Protein AF-A0A9P6SR86-F1 (afdb_monomer)

Structure (mmCIF, N/CA/C/O backbone):
data_AF-A0A9P6SR86-F1
#
_entry.id   AF-A0A9P6SR86-F1
#
loop_
_atom_site.group_PDB
_atom_site.id
_atom_site.type_symbol
_atom_site.label_atom_id
_atom_site.label_alt_id
_atom_site.label_comp_id
_atom_site.label_asym_id
_atom_site.label_entity_id
_atom_site.label_seq_id
_atom_site.pdbx_PDB_ins_code
_atom_site.Cartn_x
_atom_site.Cartn_y
_atom_site.Cartn_z
_atom_site.occupancy
_atom_site.B_iso_or_equiv
_atom_site.auth_seq_id
_atom_site.auth_comp_id
_atom_site.auth_asym_id
_atom_site.auth_atom_id
_atom_site.pdbx_PDB_model_num
ATOM 1 N N . ASP A 1 1 ? 29.739 -8.422 -93.094 1.00 52.34 1 ASP A N 1
ATOM 2 C CA . ASP A 1 1 ? 28.386 -8.286 -92.509 1.00 52.34 1 ASP A CA 1
ATOM 3 C C . ASP A 1 1 ? 28.008 -9.268 -91.397 1.00 52.34 1 ASP A C 1
ATOM 5 O O . ASP A 1 1 ? 27.085 -8.950 -90.659 1.00 52.34 1 ASP A O 1
ATOM 9 N N . GLY A 1 2 ? 28.717 -10.389 -91.185 1.00 51.28 2 GLY A N 1
ATOM 10 C CA . GLY A 1 2 ? 28.440 -11.305 -90.057 1.00 51.28 2 GLY A CA 1
ATOM 11 C C . GLY A 1 2 ? 28.782 -10.737 -88.669 1.00 51.28 2 GLY A C 1
ATOM 12 O O . GLY A 1 2 ? 27.941 -10.747 -87.778 1.00 51.28 2 GLY A O 1
ATOM 13 N N . HIS A 1 3 ? 29.961 -10.124 -88.509 1.00 51.81 3 HIS A N 1
ATOM 14 C CA . HIS A 1 3 ? 30.420 -9.634 -87.199 1.00 51.81 3 HIS A CA 1
ATOM 15 C C . HIS A 1 3 ? 29.601 -8.473 -86.609 1.00 51.81 3 HIS A C 1
ATOM 17 O O . HIS A 1 3 ? 29.497 -8.367 -85.393 1.00 51.81 3 HIS A O 1
ATOM 23 N N . LYS A 1 4 ? 28.975 -7.619 -87.432 1.00 53.00 4 LYS A N 1
ATOM 24 C CA . LYS A 1 4 ? 28.118 -6.527 -86.924 1.00 53.00 4 LYS A CA 1
ATOM 25 C C . LYS A 1 4 ? 26.790 -7.034 -86.347 1.00 53.00 4 LYS A C 1
ATOM 27 O O . LYS A 1 4 ? 26.317 -6.466 -85.374 1.00 53.00 4 LYS A O 1
ATOM 32 N N . LYS A 1 5 ? 26.220 -8.117 -86.893 1.00 54.69 5 LYS A N 1
ATOM 33 C CA . LYS A 1 5 ? 24.976 -8.720 -86.377 1.00 54.69 5 LYS A CA 1
ATOM 34 C C . LYS A 1 5 ? 25.183 -9.509 -85.079 1.00 54.69 5 LYS A C 1
ATOM 36 O O . LYS A 1 5 ? 24.283 -9.528 -84.248 1.00 54.69 5 LYS A O 1
ATOM 41 N N . GLU A 1 6 ? 26.352 -10.119 -84.884 1.00 55.00 6 GLU A N 1
ATOM 42 C CA . GLU A 1 6 ? 26.703 -10.795 -83.622 1.00 55.00 6 GLU A CA 1
ATOM 43 C C . GLU A 1 6 ? 26.967 -9.797 -82.483 1.00 55.00 6 GLU A C 1
ATOM 45 O O . GLU A 1 6 ? 26.519 -10.014 -81.360 1.00 55.00 6 GLU A O 1
ATOM 50 N N . LEU A 1 7 ? 27.622 -8.668 -82.780 1.00 57.44 7 LEU A N 1
ATOM 51 C CA . LEU A 1 7 ? 27.855 -7.584 -81.817 1.00 57.44 7 LEU A CA 1
ATOM 52 C C . LEU A 1 7 ? 26.559 -6.867 -81.404 1.00 57.44 7 LEU A C 1
ATOM 54 O O . LEU A 1 7 ? 26.381 -6.589 -80.220 1.00 57.44 7 LEU A O 1
ATOM 58 N N . ASP A 1 8 ? 25.632 -6.620 -82.337 1.00 58.06 8 ASP A N 1
ATOM 59 C CA . ASP A 1 8 ? 24.317 -6.047 -82.004 1.00 58.06 8 ASP A CA 1
ATOM 60 C C . ASP A 1 8 ? 23.451 -7.019 -81.189 1.00 58.06 8 ASP A C 1
ATOM 62 O O . ASP A 1 8 ? 22.835 -6.607 -80.209 1.00 58.06 8 ASP A O 1
ATOM 66 N N . GLY A 1 9 ? 23.455 -8.318 -81.514 1.00 60.91 9 GLY A N 1
ATOM 67 C CA . GLY A 1 9 ? 22.757 -9.337 -80.720 1.00 60.91 9 GLY A CA 1
ATOM 68 C C . GLY A 1 9 ? 23.314 -9.473 -79.298 1.00 60.91 9 GLY A C 1
ATOM 69 O O . GLY A 1 9 ? 22.541 -9.565 -78.344 1.00 60.91 9 GLY A O 1
ATOM 70 N N . SER A 1 10 ? 24.641 -9.409 -79.144 1.00 60.47 10 SER A N 1
ATOM 71 C CA . SER A 1 10 ? 25.308 -9.419 -77.837 1.00 60.47 10 SER A CA 1
ATOM 72 C C . SER A 1 10 ? 24.986 -8.163 -77.024 1.00 60.47 10 SER A C 1
ATOM 74 O O . SER A 1 10 ? 24.692 -8.271 -75.839 1.00 60.47 10 SER A O 1
ATOM 76 N N . ASN A 1 11 ? 24.973 -6.979 -77.646 1.00 65.12 11 ASN A N 1
ATOM 77 C CA . ASN A 1 11 ? 24.616 -5.726 -76.972 1.00 65.12 11 ASN A CA 1
ATOM 78 C C . ASN A 1 11 ? 23.137 -5.678 -76.558 1.00 65.12 11 ASN A C 1
ATOM 80 O O . ASN A 1 11 ? 22.819 -5.161 -75.487 1.00 65.12 11 ASN A O 1
ATOM 84 N N . GLN A 1 12 ? 22.228 -6.226 -77.372 1.00 70.06 12 GLN A N 1
ATOM 85 C CA . GLN A 1 12 ? 20.806 -6.326 -77.031 1.00 70.06 12 GLN A CA 1
ATOM 86 C C . GLN A 1 12 ? 20.591 -7.268 -75.835 1.00 70.06 12 GLN A C 1
ATOM 88 O O . GLN A 1 12 ? 19.901 -6.913 -74.885 1.00 70.06 12 GLN A O 1
ATOM 93 N N . GLN A 1 13 ? 21.253 -8.431 -75.836 1.00 69.75 13 GLN A N 1
ATOM 94 C CA . GLN A 1 13 ? 21.208 -9.381 -74.720 1.00 69.75 13 GLN A CA 1
ATOM 95 C C . GLN A 1 13 ? 21.820 -8.809 -73.438 1.00 69.75 13 GLN A C 1
ATOM 97 O O . GLN A 1 13 ? 21.334 -9.097 -72.348 1.00 69.75 13 GLN A O 1
ATOM 102 N N . GLN A 1 14 ? 22.856 -7.978 -73.555 1.00 70.06 14 GLN A N 1
ATOM 103 C CA . GLN A 1 14 ? 23.501 -7.334 -72.414 1.00 70.06 14 GLN A CA 1
ATOM 104 C C . GLN A 1 14 ? 22.622 -6.233 -71.802 1.00 70.06 14 GLN A C 1
ATOM 106 O O . GLN A 1 14 ? 22.575 -6.110 -70.580 1.00 70.06 14 GLN A O 1
ATOM 111 N N . LYS A 1 15 ? 21.864 -5.490 -72.623 1.00 74.69 15 LYS A N 1
ATOM 112 C CA . LYS A 1 15 ? 20.842 -4.543 -72.144 1.00 74.69 15 LYS A CA 1
ATOM 113 C C . LYS A 1 15 ? 19.668 -5.250 -71.468 1.00 74.69 15 LYS A C 1
ATOM 115 O O . LYS A 1 15 ? 19.304 -4.869 -70.361 1.00 74.69 15 LYS A O 1
ATOM 120 N N . ASP A 1 16 ? 19.142 -6.314 -72.073 1.00 76.69 16 ASP A N 1
ATOM 121 C CA . ASP A 1 16 ? 18.077 -7.130 -71.472 1.00 76.69 16 ASP A CA 1
ATOM 122 C C . ASP A 1 16 ? 18.533 -7.784 -70.157 1.00 76.69 16 ASP A C 1
ATOM 124 O O . ASP A 1 16 ? 17.740 -7.954 -69.230 1.00 76.69 16 ASP A O 1
ATOM 128 N N . PHE A 1 17 ? 19.809 -8.171 -70.064 1.00 76.38 17 PHE A N 1
ATOM 129 C CA . PHE A 1 17 ? 20.402 -8.703 -68.840 1.00 76.38 17 PHE A CA 1
ATOM 130 C C . PHE A 1 17 ? 20.487 -7.629 -67.751 1.00 76.38 17 PHE A C 1
ATOM 132 O O . PHE A 1 17 ? 20.040 -7.884 -66.639 1.00 76.38 17 PHE A O 1
ATOM 139 N N . GLN A 1 18 ? 20.964 -6.423 -68.074 1.00 77.12 18 GLN A N 1
ATOM 140 C CA . GLN A 1 18 ? 21.028 -5.301 -67.129 1.00 77.12 18 GLN A CA 1
ATOM 141 C C . GLN A 1 18 ? 19.642 -4.837 -66.659 1.00 77.12 18 GLN A C 1
ATOM 143 O O . GLN A 1 18 ? 19.465 -4.562 -65.475 1.00 77.12 18 GLN A O 1
ATOM 148 N N . GLU A 1 19 ? 18.636 -4.792 -67.540 1.00 80.31 19 GLU A N 1
ATOM 149 C CA . GLU A 1 19 ? 17.252 -4.497 -67.141 1.00 80.31 19 GLU A CA 1
ATOM 150 C C . GLU A 1 19 ? 16.682 -5.577 -66.217 1.00 80.31 19 GLU A C 1
ATOM 152 O O . GLU A 1 19 ? 16.032 -5.263 -65.219 1.00 80.31 19 GLU A O 1
ATOM 157 N N . LYS A 1 20 ? 16.931 -6.857 -66.519 1.00 79.88 20 LYS A N 1
ATOM 158 C CA . LYS A 1 20 ? 16.500 -7.962 -65.655 1.00 79.88 20 LYS A CA 1
ATOM 159 C C . LYS A 1 20 ? 17.225 -7.949 -64.318 1.00 79.88 20 LYS A C 1
ATOM 161 O O . LYS A 1 20 ? 16.569 -8.183 -63.314 1.00 79.88 20 LYS A O 1
ATOM 166 N N . GLU A 1 21 ? 18.519 -7.648 -64.293 1.00 79.81 21 GLU A N 1
ATOM 167 C CA . GLU A 1 21 ? 19.327 -7.546 -63.076 1.00 79.81 21 GLU A CA 1
ATOM 168 C C . GLU A 1 21 ? 18.872 -6.362 -62.209 1.00 79.81 21 GLU A C 1
ATOM 170 O O . GLU A 1 21 ? 18.647 -6.539 -61.016 1.00 79.81 21 GLU A O 1
ATOM 175 N N . GLY A 1 22 ? 18.597 -5.197 -62.808 1.00 81.94 22 GLY A N 1
ATOM 176 C CA . GLY A 1 22 ? 18.008 -4.046 -62.112 1.00 81.94 22 GLY A CA 1
ATOM 177 C C . GLY A 1 22 ? 16.597 -4.313 -61.574 1.00 81.94 22 GLY A C 1
ATOM 178 O O . GLY A 1 22 ? 16.228 -3.852 -60.497 1.00 81.94 22 GLY A O 1
ATOM 179 N N . ARG A 1 23 ? 15.799 -5.113 -62.288 1.00 83.38 23 ARG A N 1
ATOM 180 C CA . ARG A 1 23 ? 14.484 -5.557 -61.806 1.00 83.38 23 ARG A CA 1
ATOM 181 C C . ARG A 1 23 ? 14.601 -6.596 -60.687 1.00 83.38 23 ARG A C 1
ATOM 183 O O . ARG A 1 23 ? 13.744 -6.639 -59.811 1.00 83.38 23 ARG A O 1
ATOM 190 N N . LEU A 1 24 ? 15.654 -7.413 -60.707 1.00 81.88 24 LEU A N 1
ATOM 191 C CA . LEU A 1 24 ? 15.958 -8.406 -59.677 1.00 81.88 24 LEU A CA 1
ATOM 192 C C . LEU A 1 24 ? 16.406 -7.720 -58.383 1.00 81.88 24 LEU A C 1
ATOM 194 O O . LEU A 1 24 ? 15.888 -8.055 -57.325 1.00 81.88 24 LEU A O 1
ATOM 198 N N . THR A 1 25 ? 17.265 -6.700 -58.464 1.00 81.62 25 THR A N 1
ATOM 199 C CA . THR A 1 25 ? 17.683 -5.912 -57.293 1.00 81.62 25 THR A CA 1
ATOM 200 C C . THR A 1 25 ? 16.537 -5.093 -56.697 1.00 81.62 25 THR A C 1
ATOM 202 O O . THR A 1 25 ? 16.417 -5.028 -55.474 1.00 81.62 25 THR A O 1
ATOM 205 N N . ALA A 1 26 ? 15.650 -4.533 -57.528 1.00 82.56 26 ALA A N 1
ATOM 206 C CA . ALA A 1 26 ? 14.430 -3.871 -57.059 1.00 82.56 26 ALA A CA 1
ATOM 207 C C . ALA A 1 26 ? 13.495 -4.849 -56.322 1.00 82.56 26 ALA A C 1
ATOM 209 O O . ALA A 1 26 ? 13.061 -4.564 -55.208 1.00 82.56 26 ALA A O 1
ATOM 210 N N . LEU A 1 27 ? 13.260 -6.041 -56.888 1.00 82.12 27 LEU A N 1
ATOM 211 C CA . LEU A 1 27 ? 12.485 -7.101 -56.231 1.00 82.12 27 LEU A CA 1
ATOM 212 C C . LEU A 1 27 ? 13.154 -7.597 -54.938 1.00 82.12 27 LEU A C 1
ATOM 214 O O . LEU A 1 27 ? 12.464 -7.900 -53.970 1.00 82.12 27 LEU A O 1
ATOM 218 N N . GLU A 1 28 ? 14.484 -7.678 -54.882 1.00 81.50 28 GLU A N 1
ATOM 219 C CA . GLU A 1 28 ? 15.215 -8.034 -53.659 1.00 81.50 28 GLU A CA 1
ATOM 220 C C . GLU A 1 28 ? 15.076 -6.970 -52.561 1.00 81.50 28 GLU A C 1
ATOM 222 O O . GLU A 1 28 ? 14.971 -7.324 -51.382 1.00 81.50 28 GLU A O 1
ATOM 227 N N . GLN A 1 29 ? 15.045 -5.684 -52.928 1.00 83.81 29 GLN A N 1
ATOM 228 C CA . GLN A 1 29 ? 14.740 -4.588 -52.005 1.00 83.81 29 GLN A CA 1
ATOM 229 C C . GLN A 1 29 ? 13.299 -4.666 -51.495 1.00 83.81 29 GLN A C 1
ATOM 231 O O . GLN A 1 29 ? 13.109 -4.672 -50.280 1.00 83.81 29 GLN A O 1
ATOM 236 N N . GLU A 1 30 ? 12.314 -4.836 -52.379 1.00 86.50 30 GLU A N 1
ATOM 237 C CA . GLU A 1 30 ? 10.903 -4.993 -51.994 1.00 86.50 30 GLU A CA 1
ATOM 238 C C . GLU A 1 30 ? 10.695 -6.212 -51.079 1.00 86.50 30 GLU A C 1
ATOM 240 O O . GLU A 1 30 ? 10.056 -6.113 -50.035 1.00 86.50 30 GLU A O 1
ATOM 245 N N . ILE A 1 31 ? 11.314 -7.360 -51.390 1.00 83.94 31 ILE A N 1
ATOM 246 C CA . ILE A 1 31 ? 11.267 -8.561 -50.535 1.00 83.94 31 ILE A CA 1
ATOM 247 C C . ILE A 1 31 ? 11.869 -8.283 -49.153 1.00 83.94 31 ILE A C 1
ATOM 249 O O . ILE A 1 31 ? 11.435 -8.860 -48.153 1.00 83.94 31 ILE A O 1
ATOM 253 N N . LYS A 1 32 ? 12.905 -7.447 -49.075 1.00 83.88 32 LYS A N 1
ATOM 254 C CA . LYS A 1 32 ? 13.551 -7.099 -47.810 1.00 83.88 32 LYS A CA 1
ATOM 255 C C . LYS A 1 32 ? 12.686 -6.156 -46.976 1.00 83.88 32 LYS A C 1
ATOM 257 O O . LYS A 1 32 ? 12.592 -6.369 -45.770 1.00 83.88 32 LYS A O 1
ATOM 262 N N . GLU A 1 33 ? 12.056 -5.171 -47.604 1.00 83.19 33 GLU A N 1
ATOM 263 C CA . GLU A 1 33 ? 11.107 -4.258 -46.959 1.00 83.19 33 GLU A CA 1
ATOM 264 C C . GLU A 1 33 ? 9.880 -5.018 -46.443 1.00 83.19 33 GLU A C 1
ATOM 266 O O . GLU A 1 33 ? 9.540 -4.903 -45.266 1.00 83.19 33 GLU A O 1
ATOM 271 N N . GLU A 1 34 ? 9.301 -5.906 -47.255 1.00 81.69 34 GLU A N 1
ATOM 272 C CA . GLU A 1 34 ? 8.181 -6.760 -46.843 1.00 81.69 34 GLU A CA 1
ATOM 273 C C . GLU A 1 34 ? 8.555 -7.707 -45.696 1.00 81.69 34 GLU A C 1
ATOM 275 O O . GLU A 1 34 ? 7.787 -7.892 -44.754 1.00 81.69 34 GLU A O 1
ATOM 280 N N . LYS A 1 35 ? 9.771 -8.271 -45.692 1.00 82.56 35 LYS A N 1
ATOM 281 C CA . LYS A 1 35 ? 10.250 -9.083 -44.557 1.00 82.56 35 LYS A CA 1
ATOM 282 C C . LYS A 1 35 ? 10.353 -8.277 -43.264 1.00 82.56 35 LYS A C 1
ATOM 284 O O . LYS A 1 35 ? 9.971 -8.786 -42.213 1.00 82.56 35 LYS A O 1
ATOM 289 N N . GLN A 1 36 ? 10.840 -7.039 -43.331 1.00 81.56 36 GLN A N 1
ATOM 290 C CA . GLN A 1 36 ? 10.886 -6.149 -42.167 1.00 81.56 36 GLN A CA 1
ATOM 291 C C . GLN A 1 36 ? 9.479 -5.782 -41.688 1.00 81.56 36 GLN A C 1
ATOM 293 O O . GLN A 1 36 ? 9.225 -5.748 -40.484 1.00 81.56 36 GLN A O 1
ATOM 298 N N . HIS A 1 37 ? 8.546 -5.571 -42.617 1.00 83.00 37 HIS A N 1
ATOM 299 C CA . HIS A 1 37 ? 7.154 -5.288 -42.291 1.00 83.00 37 HIS A CA 1
ATOM 300 C C . HIS A 1 37 ? 6.463 -6.490 -41.626 1.00 83.00 37 HIS A C 1
ATOM 302 O O . HIS A 1 37 ? 5.772 -6.334 -40.621 1.00 83.00 37 HIS A O 1
ATOM 308 N N . ILE A 1 38 ? 6.732 -7.708 -42.105 1.00 83.00 38 ILE A N 1
ATOM 309 C CA . ILE A 1 38 ? 6.265 -8.955 -41.484 1.00 83.00 38 ILE A CA 1
ATOM 310 C C . ILE A 1 38 ? 6.834 -9.125 -40.067 1.00 83.00 38 ILE A C 1
ATOM 312 O O . ILE A 1 38 ? 6.103 -9.542 -39.169 1.00 83.00 38 ILE A O 1
ATOM 316 N N . GLU A 1 39 ? 8.111 -8.807 -39.836 1.00 82.19 39 GLU A N 1
ATOM 317 C CA . GLU A 1 39 ? 8.711 -8.871 -38.495 1.00 82.19 39 GLU A CA 1
ATOM 318 C C . GLU A 1 39 ? 8.071 -7.870 -37.522 1.00 82.19 39 GLU A C 1
ATOM 320 O O . GLU A 1 39 ? 7.770 -8.240 -36.384 1.00 82.19 39 GLU A O 1
ATOM 325 N N . LEU A 1 40 ? 7.794 -6.645 -37.979 1.00 82.00 40 LEU A N 1
ATOM 326 C CA . LEU A 1 40 ? 7.059 -5.636 -37.210 1.00 82.00 40 LEU A CA 1
ATOM 327 C C . LEU A 1 40 ? 5.642 -6.109 -36.863 1.00 82.00 40 LEU A C 1
ATOM 329 O O . LEU A 1 40 ? 5.270 -6.113 -35.691 1.00 82.00 40 LEU A O 1
ATOM 333 N N . LEU A 1 41 ? 4.887 -6.601 -37.848 1.00 83.81 41 LEU A N 1
ATOM 334 C CA . LEU A 1 41 ? 3.529 -7.115 -37.638 1.00 83.81 41 LEU A CA 1
ATOM 335 C C . LEU A 1 41 ? 3.503 -8.343 -36.714 1.00 83.81 41 LEU A C 1
ATOM 337 O O . LEU A 1 41 ? 2.568 -8.519 -35.933 1.00 83.81 41 LEU A O 1
ATOM 341 N N . LEU A 1 42 ? 4.527 -9.200 -36.757 1.00 83.62 42 LEU A N 1
ATOM 342 C CA . LEU A 1 42 ? 4.668 -10.321 -35.822 1.00 83.62 42 LEU A CA 1
ATOM 343 C C . LEU A 1 42 ? 4.948 -9.849 -34.392 1.00 83.62 42 LEU A C 1
ATOM 345 O O . LEU A 1 42 ? 4.452 -10.467 -33.446 1.00 83.62 42 LEU A O 1
ATOM 349 N N . ALA A 1 43 ? 5.733 -8.785 -34.221 1.00 83.25 43 ALA A N 1
ATOM 350 C CA . ALA A 1 43 ? 5.980 -8.183 -32.916 1.00 83.25 43 ALA A CA 1
ATOM 351 C C . ALA A 1 43 ? 4.707 -7.530 -32.356 1.00 83.25 43 ALA A C 1
ATOM 353 O O . ALA A 1 43 ? 4.345 -7.811 -31.213 1.00 83.25 43 ALA A O 1
ATOM 354 N N . GLU A 1 44 ? 3.984 -6.760 -33.174 1.00 85.69 44 GLU A N 1
ATOM 355 C CA . GLU A 1 44 ? 2.692 -6.167 -32.806 1.00 85.69 44 GLU A CA 1
ATOM 356 C C . GLU A 1 44 ? 1.662 -7.240 -32.451 1.00 85.69 44 GLU A C 1
ATOM 358 O O . GLU A 1 44 ? 1.024 -7.164 -31.403 1.00 85.69 44 GLU A O 1
ATOM 363 N N . LYS A 1 45 ? 1.549 -8.304 -33.255 1.00 87.19 45 LYS A N 1
ATOM 364 C CA . LYS A 1 45 ? 0.655 -9.427 -32.951 1.00 87.19 45 LYS A CA 1
ATOM 365 C C . LYS A 1 45 ? 0.977 -10.054 -31.593 1.00 87.19 45 LYS A C 1
ATOM 367 O O . LYS A 1 45 ? 0.068 -10.307 -30.813 1.00 87.19 45 LYS A O 1
ATOM 372 N N . ARG A 1 46 ? 2.258 -10.292 -31.286 1.00 85.94 46 ARG A N 1
ATOM 373 C CA . ARG A 1 46 ? 2.670 -10.855 -29.987 1.00 85.94 46 ARG A CA 1
ATOM 374 C C . ARG A 1 46 ? 2.334 -9.929 -28.821 1.00 85.94 46 ARG A C 1
ATOM 376 O O . ARG A 1 46 ? 1.955 -10.420 -27.761 1.00 85.94 46 ARG A O 1
ATOM 383 N N . GLN A 1 47 ? 2.481 -8.617 -29.004 1.00 84.00 47 GLN A N 1
ATOM 384 C CA . GLN A 1 47 ? 2.085 -7.634 -27.995 1.00 84.00 47 GLN A CA 1
ATOM 385 C C . GLN A 1 47 ? 0.571 -7.658 -27.772 1.00 84.00 47 GLN A C 1
ATOM 387 O O . GLN A 1 47 ? 0.136 -7.781 -26.630 1.00 84.00 47 GLN A O 1
ATOM 392 N N . LEU A 1 48 ? -0.218 -7.652 -28.848 1.00 85.12 48 LEU A N 1
ATOM 393 C CA . LEU A 1 48 ? -1.678 -7.720 -28.778 1.00 85.12 48 LEU A CA 1
ATOM 394 C C . LEU A 1 48 ? -2.179 -9.033 -28.160 1.00 85.12 48 LEU A C 1
ATOM 396 O O . LEU A 1 48 ? -3.103 -9.004 -27.353 1.00 85.12 48 LEU A O 1
ATOM 400 N N . ASP A 1 49 ? -1.557 -10.173 -28.475 1.00 85.81 49 ASP A N 1
ATOM 401 C CA . ASP A 1 49 ? -1.890 -11.465 -27.860 1.00 85.81 49 ASP A CA 1
ATOM 4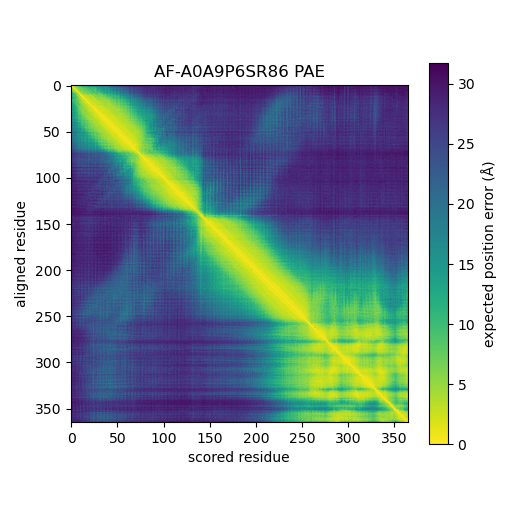02 C C . ASP A 1 49 ? -1.617 -11.436 -26.341 1.00 85.81 49 ASP A C 1
ATOM 404 O O . ASP A 1 49 ? -2.427 -11.914 -25.544 1.00 85.81 49 ASP A O 1
ATOM 408 N N . HIS A 1 50 ? -0.511 -10.815 -25.914 1.00 88.62 50 HIS A N 1
ATOM 409 C CA . HIS A 1 50 ? -0.190 -10.661 -24.494 1.00 88.62 50 HIS A CA 1
ATOM 410 C C . HIS A 1 50 ? -1.158 -9.714 -23.771 1.00 88.62 50 HIS A C 1
ATOM 412 O O . HIS A 1 50 ? -1.615 -10.007 -22.661 1.00 88.62 50 HIS A O 1
ATOM 418 N N . GLU A 1 51 ? -1.511 -8.595 -24.405 1.00 86.56 51 GLU A N 1
ATOM 419 C CA . GLU A 1 51 ? -2.527 -7.676 -23.897 1.00 86.56 51 GLU A CA 1
ATOM 420 C C . GLU A 1 51 ? -3.885 -8.371 -23.776 1.00 86.56 51 GLU A C 1
ATOM 422 O O . GLU A 1 51 ? -4.512 -8.289 -22.718 1.00 86.56 51 GLU A O 1
ATOM 427 N N . LEU A 1 52 ? -4.303 -9.134 -24.789 1.00 88.56 52 LEU A N 1
ATOM 428 C CA . LEU A 1 52 ? -5.539 -9.914 -24.768 1.00 88.56 52 LEU A CA 1
ATOM 429 C C . LEU A 1 52 ? -5.550 -10.911 -23.601 1.00 88.56 52 LEU A C 1
ATOM 431 O O . LEU A 1 52 ? -6.516 -10.949 -22.841 1.00 88.56 52 LEU A O 1
ATOM 435 N N . GLU A 1 53 ? -4.475 -11.679 -23.402 1.00 87.25 53 GLU A N 1
ATOM 436 C CA . GLU A 1 53 ? -4.369 -12.602 -22.265 1.00 87.25 53 GLU A CA 1
ATOM 437 C C . GLU A 1 53 ? -4.471 -11.877 -20.917 1.00 87.25 53 GLU A C 1
ATOM 439 O O . GLU A 1 53 ? -5.121 -12.371 -19.988 1.00 87.25 53 GLU A O 1
ATOM 444 N N . SER A 1 54 ? -3.843 -10.705 -20.795 1.00 88.69 54 SER A N 1
ATOM 445 C CA . SER A 1 54 ? -3.914 -9.895 -19.578 1.00 88.69 54 SER A CA 1
ATOM 446 C C . SER A 1 54 ? -5.341 -9.398 -19.308 1.00 88.69 54 SER A C 1
ATOM 448 O O . SER A 1 54 ? -5.824 -9.499 -18.178 1.00 88.69 54 SER A O 1
ATOM 450 N N . GLN A 1 55 ? -6.051 -8.959 -20.352 1.00 85.31 55 GLN A N 1
ATOM 451 C CA . GLN A 1 55 ? -7.429 -8.478 -20.271 1.00 85.31 55 GLN A CA 1
ATOM 452 C C . GLN A 1 55 ? -8.408 -9.614 -19.961 1.00 85.31 55 GLN A C 1
ATOM 454 O O . GLN A 1 55 ? -9.304 -9.445 -19.137 1.00 85.31 55 GLN A O 1
ATOM 459 N N . VAL A 1 56 ? -8.212 -10.804 -20.540 1.00 88.31 56 VAL A N 1
ATOM 460 C CA . VAL A 1 56 ? -9.017 -11.996 -20.227 1.00 88.31 56 VAL A CA 1
ATOM 461 C C . VAL A 1 56 ? -8.838 -12.406 -18.763 1.00 88.31 56 VAL A C 1
ATOM 463 O O . VAL A 1 56 ? -9.825 -12.686 -18.082 1.00 88.31 56 VAL A O 1
ATOM 466 N N . LYS A 1 57 ? -7.603 -12.384 -18.240 1.00 87.62 57 LYS A N 1
ATOM 467 C CA . LYS A 1 57 ? -7.339 -12.647 -16.814 1.00 87.62 57 LYS A CA 1
ATOM 468 C C . LYS A 1 57 ? -7.990 -11.598 -15.913 1.00 87.62 57 LYS A C 1
ATOM 470 O O . LYS A 1 57 ? -8.609 -11.967 -14.917 1.00 87.62 57 LYS A O 1
ATOM 475 N N . ALA A 1 58 ? -7.880 -10.317 -16.265 1.00 82.00 58 ALA A N 1
ATOM 476 C CA . ALA A 1 58 ? -8.504 -9.230 -15.516 1.00 82.00 58 ALA A CA 1
ATOM 477 C C . ALA A 1 58 ? -10.035 -9.371 -15.489 1.00 82.00 58 ALA A C 1
ATOM 479 O O . ALA A 1 58 ? -10.625 -9.296 -14.414 1.00 82.00 58 ALA A O 1
ATOM 480 N N . LYS A 1 59 ? -10.657 -9.671 -16.639 1.00 88.69 59 LYS A N 1
ATOM 481 C CA . LYS A 1 59 ? -12.098 -9.925 -16.759 1.00 88.69 59 LYS A CA 1
ATOM 482 C C . LYS A 1 59 ? -12.550 -11.113 -15.904 1.00 88.69 59 LYS A C 1
ATOM 484 O O . LYS A 1 59 ? -13.527 -11.000 -15.173 1.00 88.69 59 LYS A O 1
ATOM 489 N N . ALA A 1 60 ? -11.834 -12.236 -15.954 1.00 84.50 60 ALA A N 1
ATOM 490 C CA . ALA A 1 60 ? -12.176 -13.405 -15.146 1.00 84.50 60 ALA A CA 1
ATOM 491 C C . ALA A 1 60 ? -12.069 -13.110 -13.637 1.00 84.50 60 ALA A C 1
ATOM 493 O O . ALA A 1 60 ? -12.913 -13.539 -12.853 1.00 84.50 60 ALA A O 1
ATOM 494 N N . GLN A 1 61 ? -11.058 -12.339 -13.217 1.00 83.25 61 GLN A N 1
ATOM 495 C CA . GLN A 1 61 ? -10.915 -11.916 -11.821 1.00 83.25 61 GLN A CA 1
ATOM 496 C C . GLN A 1 61 ? -12.029 -10.966 -11.372 1.00 83.25 61 GLN A C 1
ATOM 498 O O . GLN A 1 61 ? -12.491 -11.072 -10.236 1.00 83.25 61 GLN A O 1
ATOM 503 N N . THR A 1 62 ? -12.460 -10.032 -12.223 1.00 81.06 62 THR A N 1
ATOM 504 C CA . THR A 1 62 ? -13.568 -9.128 -11.889 1.00 81.06 62 THR A CA 1
ATOM 505 C C . THR A 1 62 ? -14.906 -9.858 -11.859 1.00 81.06 62 THR A C 1
ATOM 507 O O . THR A 1 62 ? -15.678 -9.615 -10.940 1.00 81.06 62 THR A O 1
ATOM 510 N N . GLU A 1 63 ? -15.164 -10.792 -12.778 1.00 82.44 63 GLU A N 1
ATOM 511 C CA . GLU A 1 63 ? -16.371 -11.636 -12.762 1.00 82.44 63 GLU A CA 1
ATOM 512 C C . GLU A 1 63 ? -16.454 -12.502 -11.497 1.00 82.44 63 GLU A C 1
ATOM 514 O O . GLU A 1 63 ? -17.512 -12.566 -10.874 1.00 82.44 63 GLU A O 1
ATOM 519 N N . LEU A 1 64 ? -15.340 -13.106 -11.062 1.00 85.69 64 LEU A N 1
ATOM 520 C CA . LEU A 1 64 ? -15.292 -13.850 -9.797 1.00 85.69 64 LEU A CA 1
ATOM 521 C C . LEU A 1 64 ? -15.598 -12.952 -8.594 1.00 85.69 64 LEU A C 1
ATOM 523 O O . LEU A 1 64 ? -16.410 -13.321 -7.756 1.00 85.69 64 LEU A O 1
ATOM 527 N N . ARG A 1 65 ? -15.018 -11.745 -8.539 1.00 79.81 65 ARG A N 1
ATOM 528 C CA . ARG A 1 65 ? -15.309 -10.784 -7.461 1.00 79.81 65 ARG A CA 1
ATOM 529 C C . ARG A 1 65 ? -16.768 -10.341 -7.449 1.00 79.81 65 ARG A C 1
ATOM 531 O O . ARG A 1 65 ? -17.340 -10.210 -6.375 1.00 79.81 65 ARG A O 1
ATOM 538 N N . ILE A 1 66 ? -17.363 -10.087 -8.617 1.00 77.12 66 ILE A N 1
ATOM 539 C CA . ILE A 1 66 ? -18.784 -9.727 -8.722 1.00 77.12 66 ILE A CA 1
ATOM 540 C C . ILE A 1 66 ? -19.638 -10.866 -8.169 1.00 77.12 66 ILE A C 1
ATOM 542 O O . ILE A 1 66 ? -20.478 -10.615 -7.312 1.00 77.12 66 ILE A O 1
ATOM 546 N N . ARG A 1 67 ? -19.359 -12.109 -8.572 1.00 80.12 67 ARG A N 1
ATOM 547 C CA . ARG A 1 67 ? -20.070 -13.288 -8.076 1.00 80.12 67 ARG A CA 1
ATOM 548 C C . ARG A 1 67 ? -19.921 -13.469 -6.564 1.00 80.12 67 ARG A C 1
ATOM 550 O O . ARG A 1 67 ? -20.920 -13.662 -5.886 1.00 80.12 67 ARG A O 1
ATOM 557 N N . ASP A 1 68 ? -18.711 -13.327 -6.025 1.00 77.12 68 ASP A N 1
ATOM 558 C CA . ASP A 1 68 ? -18.475 -13.390 -4.577 1.00 77.12 68 ASP A CA 1
ATOM 559 C C . ASP A 1 68 ? -19.257 -12.292 -3.835 1.00 77.12 68 ASP A C 1
ATOM 561 O O . ASP A 1 68 ? -19.779 -12.517 -2.743 1.00 77.12 68 ASP A O 1
ATOM 565 N N . HIS A 1 69 ? -19.355 -11.085 -4.402 1.00 73.25 69 HIS A N 1
ATOM 566 C CA . HIS A 1 69 ? -20.146 -9.999 -3.823 1.00 73.25 69 HIS A CA 1
ATOM 567 C C . HIS A 1 69 ? -21.656 -10.241 -3.930 1.00 73.25 69 HIS A C 1
ATOM 569 O O . HIS A 1 69 ? -22.370 -9.903 -2.989 1.00 73.25 69 HIS A O 1
ATOM 575 N N . GLU A 1 70 ? -22.144 -10.834 -5.019 1.00 76.44 70 GLU A N 1
ATOM 576 C CA . GLU A 1 70 ? -23.552 -11.211 -5.198 1.00 76.44 70 GLU A CA 1
ATOM 577 C C . GLU A 1 70 ? -23.960 -12.352 -4.254 1.00 76.44 70 GLU A C 1
ATOM 579 O O . GLU A 1 70 ? -24.983 -12.240 -3.578 1.00 76.44 70 GLU A O 1
ATOM 584 N N . ASP A 1 71 ? -23.130 -13.389 -4.114 1.00 76.19 71 ASP A N 1
ATOM 585 C CA . ASP A 1 71 ? -23.350 -14.504 -3.182 1.00 76.19 71 ASP A CA 1
ATOM 586 C C . ASP A 1 71 ? -23.309 -14.013 -1.717 1.00 76.19 71 ASP A C 1
ATOM 588 O O . ASP A 1 71 ? -24.149 -14.384 -0.887 1.00 76.19 71 ASP A O 1
ATOM 592 N N . ASN A 1 72 ? -22.390 -13.095 -1.391 1.00 74.38 72 ASN A N 1
ATOM 593 C CA . ASN A 1 72 ? -22.351 -12.443 -0.078 1.00 74.38 72 ASN A CA 1
ATOM 594 C C . ASN A 1 72 ? -23.554 -11.512 0.151 1.00 74.38 72 ASN A C 1
ATOM 596 O O . ASN A 1 72 ? -24.086 -11.454 1.259 1.00 74.38 72 ASN A O 1
ATOM 600 N N . ALA A 1 73 ? -24.018 -10.784 -0.866 1.00 70.94 73 ALA A N 1
ATOM 601 C CA . ALA A 1 73 ? -25.206 -9.941 -0.752 1.00 70.94 73 ALA A CA 1
ATOM 602 C C . ALA A 1 73 ? -26.477 -10.782 -0.550 1.00 70.94 73 ALA A C 1
ATOM 604 O O . ALA A 1 73 ? -27.304 -10.426 0.290 1.00 70.94 73 ALA A O 1
ATOM 605 N N . GLY A 1 74 ? -26.603 -11.912 -1.256 1.00 75.00 74 GLY A N 1
ATOM 606 C CA . GLY A 1 74 ? -27.703 -12.867 -1.099 1.00 75.00 74 GLY A CA 1
ATOM 607 C C . GLY A 1 74 ? -27.752 -13.463 0.307 1.00 75.00 74 GLY A C 1
ATOM 608 O O . GLY A 1 74 ? -28.766 -13.345 0.993 1.00 75.00 74 GLY A O 1
ATOM 609 N N . THR A 1 75 ? -26.628 -13.993 0.791 1.00 73.88 75 THR A N 1
ATOM 610 C CA . THR A 1 75 ? -26.527 -14.536 2.160 1.00 73.88 75 THR A CA 1
ATOM 611 C C . THR A 1 75 ? -26.778 -13.472 3.231 1.00 73.88 75 THR A C 1
ATOM 613 O O . THR A 1 75 ? -27.483 -13.726 4.206 1.00 73.88 75 THR A O 1
ATOM 616 N N . THR A 1 76 ? -26.280 -12.246 3.044 1.00 71.25 76 THR A N 1
ATOM 617 C CA . THR A 1 76 ? -26.535 -11.141 3.984 1.00 71.25 76 THR A CA 1
ATOM 618 C C . THR A 1 76 ? -28.011 -10.729 3.991 1.00 71.25 76 THR A C 1
ATOM 620 O O . THR A 1 76 ? -28.553 -10.422 5.053 1.00 71.25 76 THR A O 1
ATOM 623 N N . ALA A 1 77 ? -28.682 -10.735 2.836 1.00 75.94 77 ALA A N 1
ATOM 624 C CA . ALA A 1 77 ? -30.106 -10.425 2.733 1.00 75.94 77 ALA A CA 1
ATOM 625 C C . ALA A 1 77 ? -30.979 -11.498 3.404 1.00 75.94 77 ALA A C 1
ATOM 627 O O . ALA A 1 77 ? -31.878 -11.145 4.167 1.00 75.94 77 ALA A O 1
ATOM 628 N N . GLU A 1 78 ? -30.671 -12.781 3.199 1.00 77.12 78 GLU A N 1
ATOM 629 C CA . GLU A 1 78 ? -31.363 -13.901 3.852 1.00 77.12 78 GLU A CA 1
ATOM 630 C C . GLU A 1 78 ? -31.186 -13.875 5.375 1.00 77.12 78 GLU A C 1
ATOM 632 O O . GLU A 1 78 ? -32.162 -13.984 6.118 1.00 77.12 78 GLU A O 1
ATOM 637 N N . ILE A 1 79 ? -29.958 -13.651 5.857 1.00 75.00 79 ILE A N 1
ATOM 638 C CA . ILE A 1 79 ? -29.676 -13.519 7.295 1.00 75.00 79 ILE A CA 1
ATOM 639 C C . ILE A 1 79 ? -30.416 -12.311 7.875 1.00 75.00 79 ILE A C 1
ATOM 641 O O . ILE A 1 79 ? -31.006 -12.402 8.950 1.00 75.00 79 ILE A O 1
ATOM 645 N N . LYS A 1 80 ? -30.428 -11.176 7.166 1.00 76.81 80 LYS A N 1
ATOM 646 C CA . LYS A 1 80 ? -31.145 -9.975 7.607 1.00 76.81 80 LYS A CA 1
ATOM 647 C C . LYS A 1 80 ? -32.651 -10.213 7.695 1.00 76.81 80 LYS A C 1
ATOM 649 O O . LYS A 1 80 ? -33.256 -9.785 8.673 1.00 76.81 80 LYS A O 1
ATOM 654 N N . GLN A 1 81 ? -33.244 -10.884 6.710 1.00 81.50 81 GLN A N 1
ATOM 655 C CA . GLN A 1 81 ? -34.669 -11.204 6.720 1.00 81.50 81 GLN A CA 1
ATOM 656 C C . GLN A 1 81 ? -35.012 -12.162 7.865 1.00 81.50 81 GLN A C 1
ATOM 658 O O . GLN A 1 81 ? -35.931 -11.885 8.632 1.00 81.50 81 GLN A O 1
ATOM 663 N N . ARG A 1 82 ? -34.221 -13.223 8.051 1.00 81.44 82 ARG A N 1
ATOM 664 C CA . ARG A 1 82 ? -34.408 -14.171 9.153 1.00 81.44 82 ARG A CA 1
ATOM 665 C C . ARG A 1 82 ? -34.297 -13.490 10.518 1.00 81.44 82 ARG A C 1
ATOM 667 O O . ARG A 1 82 ? -35.158 -13.681 11.367 1.00 81.44 82 ARG A O 1
ATOM 674 N N . ASN A 1 83 ? -33.299 -12.628 10.703 1.00 74.31 83 ASN A N 1
ATOM 675 C CA . ASN A 1 83 ? -33.142 -11.860 11.937 1.00 74.31 83 ASN A CA 1
ATOM 676 C C . ASN A 1 83 ? -34.306 -10.879 12.161 1.00 74.31 83 ASN A C 1
ATOM 678 O O . ASN A 1 83 ? -34.678 -10.639 13.302 1.00 74.31 83 ASN A O 1
ATOM 682 N N . GLN A 1 84 ? -34.893 -10.306 11.104 1.00 80.12 84 GLN A N 1
ATOM 683 C CA . GLN A 1 84 ? -36.079 -9.446 11.219 1.00 80.12 84 GLN A CA 1
ATOM 684 C C . GLN A 1 84 ? -37.344 -10.229 11.591 1.00 80.12 84 GLN A C 1
ATOM 686 O O . GLN A 1 84 ? -38.175 -9.715 12.337 1.00 80.12 84 GLN A O 1
ATOM 691 N N . GLU A 1 85 ? -37.502 -11.449 11.081 1.00 86.06 85 GLU A N 1
ATOM 692 C CA . GLU A 1 85 ? -38.603 -12.346 11.448 1.00 86.06 85 GLU A CA 1
ATOM 693 C C . GLU A 1 85 ? -38.456 -12.841 12.896 1.00 86.06 85 GLU A C 1
ATOM 695 O O . GLU A 1 85 ? -39.420 -12.780 13.658 1.00 86.06 85 GLU A O 1
ATOM 700 N N . GLU A 1 86 ? -37.243 -13.232 13.307 1.00 84.25 86 GLU A N 1
ATOM 701 C CA . GLU A 1 86 ? -36.924 -13.598 14.695 1.00 84.25 86 GLU A CA 1
ATOM 702 C C . GLU A 1 86 ? -37.148 -12.415 15.658 1.00 84.25 86 GLU A C 1
ATOM 704 O O . GLU A 1 86 ? -37.743 -12.593 16.719 1.00 84.25 86 GLU A O 1
ATOM 709 N N . LEU A 1 87 ? -36.747 -11.193 15.277 1.00 81.56 87 LEU A N 1
ATOM 710 C CA . LEU A 1 87 ? -36.965 -9.988 16.085 1.00 81.56 87 LEU A CA 1
ATOM 711 C C . LEU A 1 87 ? -38.458 -9.716 16.308 1.00 81.56 87 LEU A C 1
ATOM 713 O O . LEU A 1 87 ? -38.870 -9.501 17.444 1.00 81.56 87 LEU A O 1
ATOM 717 N N . LYS A 1 88 ? -39.273 -9.770 15.246 1.00 88.25 88 LYS A N 1
ATOM 718 C CA . LYS A 1 88 ? -40.725 -9.559 15.352 1.00 88.25 88 LYS A CA 1
ATOM 719 C C . LYS A 1 88 ? -41.395 -10.602 16.241 1.00 88.25 88 LYS A C 1
ATOM 721 O O . LYS A 1 88 ? -42.225 -10.245 17.065 1.00 88.25 88 LYS A O 1
ATOM 726 N N . ALA A 1 89 ? -41.011 -11.872 16.106 1.00 89.00 89 ALA A N 1
ATOM 727 C CA . ALA A 1 89 ? -41.552 -12.935 16.948 1.00 89.00 89 ALA A CA 1
ATOM 728 C C . ALA A 1 89 ? -41.249 -12.695 18.438 1.00 89.00 89 ALA A C 1
ATOM 730 O O . ALA A 1 89 ? -42.126 -12.875 19.280 1.00 89.00 89 ALA A O 1
ATOM 731 N N . ILE A 1 90 ? -40.032 -12.241 18.757 1.00 85.38 90 ILE A N 1
ATOM 732 C CA . ILE A 1 90 ? -39.635 -11.898 20.129 1.00 85.38 90 ILE A CA 1
ATOM 733 C C . ILE A 1 90 ? -40.392 -10.658 20.631 1.00 85.38 90 ILE A C 1
ATOM 735 O O . ILE A 1 90 ? -40.832 -10.644 21.777 1.00 85.38 90 ILE A O 1
ATOM 739 N N . GLU A 1 91 ? -40.569 -9.627 19.801 1.00 85.00 91 GLU A N 1
ATOM 740 C CA . GLU A 1 91 ? -41.341 -8.426 20.158 1.00 85.00 91 GLU A CA 1
ATOM 741 C C . GLU A 1 91 ? -42.808 -8.757 20.475 1.00 85.00 91 GLU A C 1
ATOM 743 O O . GLU A 1 91 ? -43.337 -8.286 21.485 1.00 85.00 91 GLU A O 1
ATOM 748 N N . ASP A 1 92 ? -43.443 -9.611 19.669 1.00 89.50 92 ASP A N 1
ATOM 749 C CA . ASP A 1 92 ? -44.814 -10.076 19.900 1.00 89.50 92 ASP A CA 1
ATOM 750 C C . ASP A 1 92 ? -44.914 -10.915 21.190 1.00 89.50 92 ASP A C 1
ATOM 752 O O . ASP A 1 92 ? -45.858 -10.765 21.974 1.00 89.50 92 ASP A O 1
ATOM 756 N N . GLU A 1 93 ? -43.922 -11.772 21.458 1.00 87.62 93 GLU A N 1
ATOM 757 C CA . GLU A 1 93 ? -43.871 -12.580 22.679 1.00 87.62 93 GLU A CA 1
ATOM 758 C C . GLU A 1 93 ? -43.692 -11.702 23.927 1.00 87.62 93 GLU A C 1
ATOM 760 O O . GLU A 1 93 ? -44.418 -11.885 24.910 1.00 87.62 93 GLU A O 1
ATOM 765 N N . ILE A 1 94 ? -42.811 -10.695 23.870 1.00 86.56 94 ILE A N 1
ATOM 766 C CA . ILE A 1 94 ? -42.625 -9.700 24.937 1.00 86.56 94 ILE A CA 1
ATOM 767 C C . ILE A 1 94 ? -43.927 -8.944 25.191 1.00 86.56 94 ILE A C 1
ATOM 769 O O . ILE A 1 94 ? -44.356 -8.879 26.341 1.00 86.56 94 ILE A O 1
ATOM 773 N N . GLN A 1 95 ? -44.597 -8.439 24.150 1.00 89.00 95 GLN A N 1
ATOM 774 C CA . GLN A 1 95 ? -45.874 -7.741 24.321 1.00 89.00 95 GLN A CA 1
ATOM 775 C C . GLN A 1 95 ? -46.930 -8.636 24.972 1.00 89.00 95 GLN A C 1
ATOM 777 O O . GLN A 1 95 ? -47.640 -8.188 25.873 1.00 89.00 95 GLN A O 1
ATOM 782 N N . SER A 1 96 ? -47.021 -9.909 24.570 1.00 89.81 96 SER A N 1
ATOM 783 C CA . SER A 1 96 ? -47.954 -10.852 25.197 1.00 89.81 96 SER A CA 1
ATOM 784 C C . SER A 1 96 ? -47.652 -11.039 26.689 1.00 89.81 96 SER A C 1
ATOM 786 O O . SER A 1 96 ? -48.561 -10.996 27.519 1.00 89.81 96 SER A O 1
ATOM 788 N N . LYS A 1 97 ? -46.366 -11.162 27.043 1.00 84.44 97 LYS A N 1
ATOM 789 C CA . LYS A 1 97 ? -45.909 -11.365 28.419 1.00 84.44 97 LYS A CA 1
ATOM 790 C C . LYS A 1 97 ? -46.088 -10.121 29.271 1.00 84.44 97 LYS A C 1
ATOM 792 O O . LYS A 1 97 ? -46.496 -10.254 30.418 1.00 84.44 97 LYS A O 1
ATOM 797 N N . GLU A 1 98 ? -45.845 -8.931 28.732 1.00 83.38 98 GLU A N 1
ATOM 798 C CA . GLU A 1 98 ? -46.121 -7.661 29.411 1.00 83.38 98 GLU A CA 1
ATOM 799 C C . GLU A 1 98 ? -47.613 -7.501 29.714 1.00 83.38 98 GLU A C 1
ATOM 801 O O . GLU A 1 98 ? -47.979 -7.049 30.800 1.00 83.38 98 GLU A O 1
ATOM 806 N N . LEU A 1 99 ? -48.480 -7.925 28.791 1.00 87.31 99 LEU A N 1
ATOM 807 C CA . LEU A 1 99 ? -49.930 -7.853 28.952 1.00 87.31 99 LEU A CA 1
ATOM 808 C C . LEU A 1 99 ? -50.439 -8.860 29.997 1.00 87.31 99 LEU A C 1
ATOM 810 O O . LEU A 1 99 ? -51.289 -8.510 30.816 1.00 87.31 99 LEU A O 1
ATOM 814 N N . GLU A 1 100 ? -49.874 -10.072 30.033 1.00 86.62 100 GLU A N 1
ATOM 815 C CA . GLU A 1 100 ? -50.092 -11.040 31.119 1.00 86.62 100 GLU A CA 1
ATOM 816 C C . GLU A 1 100 ? -49.612 -10.480 32.471 1.00 86.62 100 GLU A C 1
ATOM 818 O O . GLU A 1 100 ? -50.343 -10.518 33.463 1.00 86.62 100 GLU A O 1
ATOM 823 N N . LEU A 1 101 ? -48.411 -9.895 32.522 1.00 79.69 101 LEU A N 1
ATOM 824 C CA . LEU A 1 101 ? -47.839 -9.335 33.751 1.00 79.69 101 LEU A CA 1
ATOM 825 C C . LEU A 1 101 ? -48.663 -8.157 34.285 1.00 79.69 101 LEU A C 1
ATOM 827 O O . LEU A 1 101 ? -48.866 -8.043 35.494 1.00 79.69 101 LEU A O 1
ATOM 831 N N . ALA A 1 102 ? -49.182 -7.312 33.392 1.00 82.56 102 ALA A N 1
ATOM 832 C CA . ALA A 1 102 ? -50.048 -6.190 33.740 1.00 82.56 102 ALA A CA 1
ATOM 833 C C . ALA A 1 102 ? -51.376 -6.634 34.380 1.00 82.56 102 ALA A C 1
ATOM 835 O O . ALA A 1 102 ? -51.951 -5.874 35.158 1.00 82.56 102 ALA A O 1
ATOM 836 N N . GLN A 1 103 ? -51.850 -7.852 34.093 1.00 85.38 103 GLN A N 1
ATOM 837 C CA . GLN A 1 103 ? -53.031 -8.436 34.743 1.00 85.38 103 GLN A CA 1
ATOM 838 C C . GLN A 1 103 ? -52.695 -9.100 36.083 1.00 85.38 103 GLN A C 1
ATOM 840 O O . GLN A 1 103 ? -53.483 -9.016 37.023 1.00 85.38 103 GLN A O 1
ATOM 845 N N . VAL A 1 104 ? -51.517 -9.720 36.197 1.00 84.50 104 VAL A N 1
ATOM 846 C CA . VAL A 1 104 ? -51.101 -10.452 37.405 1.00 84.50 104 VAL A CA 1
ATOM 847 C C . VAL A 1 104 ? -50.602 -9.518 38.516 1.00 84.50 104 VAL A C 1
ATOM 849 O O . VAL A 1 104 ? -50.861 -9.786 39.688 1.00 84.50 104 VAL A O 1
ATOM 852 N N . ILE A 1 105 ? -49.923 -8.408 38.189 1.00 84.25 105 ILE A N 1
ATOM 853 C CA . ILE A 1 105 ? -49.410 -7.455 39.196 1.00 84.25 105 ILE A CA 1
ATOM 854 C C . ILE A 1 105 ? -50.525 -6.928 40.123 1.00 84.25 105 ILE A C 1
ATOM 856 O O . ILE A 1 105 ? -50.333 -6.974 41.340 1.00 84.25 105 ILE A O 1
ATOM 860 N N . PRO A 1 106 ? -51.679 -6.445 39.618 1.00 88.38 106 PRO A N 1
ATOM 861 C CA . PRO A 1 106 ? -52.753 -5.943 40.472 1.00 88.38 106 PRO A CA 1
ATOM 862 C C . PRO A 1 106 ? -53.339 -7.020 41.389 1.00 88.38 106 PRO A C 1
ATOM 864 O O . PRO A 1 106 ? -53.597 -6.742 42.559 1.00 88.38 106 PRO A O 1
ATOM 867 N N . GLU A 1 107 ? -53.521 -8.249 40.891 1.00 86.38 107 GLU A N 1
ATOM 868 C CA . GLU A 1 107 ? -54.008 -9.368 41.709 1.00 86.38 107 GLU A CA 1
ATOM 869 C C . GLU A 1 107 ? -53.003 -9.755 42.796 1.00 86.38 107 GLU A C 1
ATOM 871 O O . GLU A 1 107 ? -53.390 -9.952 43.949 1.00 86.38 107 GLU A O 1
ATOM 876 N N . PHE A 1 108 ? -51.712 -9.811 42.459 1.00 84.62 108 PHE A N 1
ATOM 877 C CA . PHE A 1 108 ? -50.647 -10.075 43.423 1.00 84.62 108 PHE A CA 1
ATOM 878 C C . PHE A 1 108 ? -50.602 -9.000 44.514 1.00 84.62 108 PHE A C 1
ATOM 880 O O . PHE A 1 108 ? -50.622 -9.331 45.696 1.00 84.62 108 PHE A O 1
ATOM 887 N N . GLN A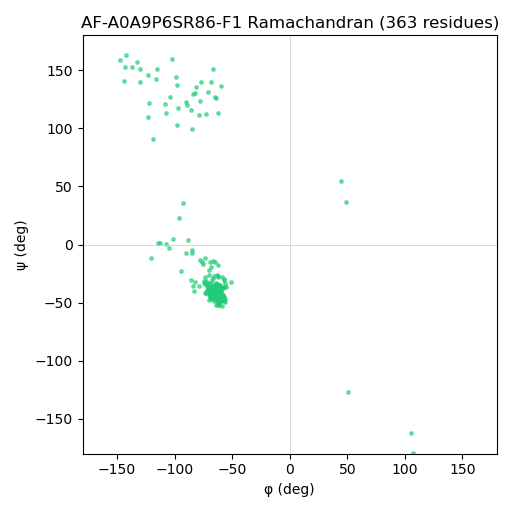 1 109 ? -50.625 -7.719 44.136 1.00 82.38 109 GLN A N 1
ATOM 888 C CA . GLN A 1 109 ? -50.634 -6.603 45.087 1.00 82.38 109 GLN A CA 1
ATOM 889 C C . GLN A 1 109 ? -51.889 -6.608 45.969 1.00 82.38 109 GLN A C 1
ATOM 891 O O . GLN A 1 109 ? -51.808 -6.322 47.163 1.00 82.38 109 GLN A O 1
ATOM 896 N N . ALA A 1 110 ? -53.054 -6.955 45.415 1.00 87.06 110 ALA A N 1
ATOM 897 C CA . ALA A 1 110 ? -54.284 -7.091 46.190 1.00 87.06 110 ALA A CA 1
ATOM 898 C C . ALA A 1 110 ? -54.184 -8.228 47.219 1.00 87.06 110 ALA A C 1
ATOM 900 O O . ALA A 1 110 ? -54.542 -8.030 48.379 1.00 87.06 110 ALA A O 1
ATOM 901 N N . ARG A 1 111 ? -53.641 -9.388 46.825 1.00 84.25 111 ARG A N 1
ATOM 902 C CA . ARG A 1 111 ? -53.413 -10.530 47.723 1.00 84.25 111 ARG A CA 1
ATOM 903 C C . ARG A 1 111 ? -52.357 -10.253 48.787 1.00 84.25 111 ARG A C 1
ATOM 905 O O . ARG A 1 111 ? -52.551 -10.644 49.930 1.00 84.25 111 ARG A O 1
ATOM 912 N N . GLU A 1 112 ? -51.280 -9.557 48.444 1.00 86.62 112 GLU A N 1
ATOM 913 C CA . GLU A 1 112 ? -50.246 -9.137 49.396 1.00 86.62 112 GLU A CA 1
ATOM 914 C C . GLU A 1 112 ? -50.814 -8.148 50.430 1.00 86.62 112 GLU A C 1
ATOM 916 O O . GLU A 1 112 ? -50.538 -8.247 51.626 1.00 86.62 112 GLU A O 1
ATOM 921 N N . ASN A 1 113 ? -51.670 -7.218 49.992 1.00 84.31 113 ASN A N 1
ATOM 922 C CA . ASN A 1 113 ? -52.391 -6.314 50.889 1.00 84.31 113 ASN A CA 1
ATOM 923 C C . ASN A 1 113 ? -53.336 -7.072 51.830 1.00 84.31 113 ASN A C 1
ATOM 925 O O . ASN A 1 113 ? -53.374 -6.764 53.020 1.00 84.31 113 ASN A O 1
ATOM 929 N N . GLU A 1 114 ? -54.068 -8.056 51.306 1.00 87.44 114 GLU A N 1
ATOM 930 C CA . GLU A 1 114 ? -54.978 -8.910 52.075 1.00 87.44 114 GLU A CA 1
ATOM 931 C C . GLU A 1 114 ? -54.211 -9.773 53.095 1.00 87.44 114 GLU A C 1
ATOM 933 O O . GLU A 1 114 ? -54.583 -9.813 54.265 1.00 87.44 114 GLU A O 1
ATOM 938 N N . GLU A 1 115 ? -53.087 -10.389 52.704 1.00 86.75 115 GLU A N 1
ATOM 939 C CA . GLU A 1 115 ? -52.209 -11.133 53.621 1.00 86.75 115 GLU A CA 1
ATOM 940 C C . GLU A 1 115 ? -51.672 -10.227 54.735 1.00 86.75 115 GLU A C 1
ATOM 942 O O . GLU A 1 115 ? -51.687 -10.608 55.906 1.00 86.75 115 GLU A O 1
ATOM 947 N N . ARG A 1 116 ? -51.221 -9.015 54.391 1.00 86.25 116 ARG A N 1
ATOM 948 C CA . ARG A 1 116 ? -50.734 -8.039 55.371 1.00 86.25 116 ARG A CA 1
ATOM 949 C C . ARG A 1 116 ? -51.819 -7.649 56.372 1.00 86.25 116 ARG A C 1
ATOM 951 O O . ARG A 1 116 ? -51.544 -7.652 57.567 1.00 86.25 116 ARG A O 1
ATOM 958 N N . GLN A 1 117 ? -53.037 -7.368 55.910 1.00 89.06 117 GLN A N 1
ATOM 959 C CA . GLN A 1 117 ? -54.163 -7.053 56.796 1.00 89.06 117 GLN A CA 1
ATOM 960 C C . GLN A 1 117 ? -54.503 -8.231 57.714 1.00 89.06 117 GLN A C 1
ATOM 962 O O . GLN A 1 117 ? -54.622 -8.053 58.923 1.00 89.06 117 GLN A O 1
ATOM 967 N N . LEU A 1 118 ? -54.576 -9.447 57.166 1.00 88.06 118 LEU A N 1
ATOM 968 C CA . LEU A 1 118 ? -54.829 -10.654 57.952 1.00 88.06 118 LEU A CA 1
ATOM 969 C C . LEU A 1 118 ? -53.715 -10.932 58.970 1.00 88.06 118 LEU A C 1
ATOM 971 O O . LEU A 1 118 ? -54.006 -11.388 60.073 1.00 88.06 118 LEU A O 1
ATOM 975 N N . ARG A 1 119 ? -52.447 -10.649 58.641 1.00 86.31 119 ARG A N 1
ATOM 976 C CA . ARG A 1 119 ? -51.331 -10.740 59.596 1.00 86.31 119 ARG A CA 1
ATOM 977 C C . ARG A 1 119 ? -51.450 -9.719 60.719 1.00 86.31 119 ARG A C 1
ATOM 979 O O . ARG A 1 119 ? -51.241 -10.090 61.868 1.00 86.31 119 ARG A O 1
ATOM 986 N N . GLU A 1 120 ? -51.789 -8.471 60.407 1.00 86.75 120 GLU A N 1
ATOM 987 C CA . GLU A 1 120 ? -52.007 -7.432 61.420 1.00 86.75 120 GLU A CA 1
ATOM 988 C C . GLU A 1 120 ? -53.175 -7.801 62.348 1.00 86.75 120 GLU A C 1
ATOM 990 O O . GLU A 1 120 ? -53.057 -7.691 63.570 1.00 86.75 120 GLU A O 1
ATOM 995 N N . GLU A 1 121 ? -54.283 -8.308 61.799 1.00 89.00 121 GLU A N 1
ATOM 996 C CA . GLU A 1 121 ? -55.408 -8.820 62.590 1.00 89.00 121 GLU A CA 1
ATOM 997 C C . GLU A 1 121 ? -55.004 -10.026 63.446 1.00 89.00 121 GLU A C 1
ATOM 999 O O . GLU A 1 121 ? -55.349 -10.088 64.629 1.00 89.00 121 GLU A O 1
ATOM 1004 N N . LEU A 1 122 ? -54.238 -10.966 62.886 1.00 87.62 122 LEU A N 1
ATOM 1005 C CA . LEU A 1 122 ? -53.728 -12.126 63.612 1.00 87.62 122 LEU A CA 1
ATOM 1006 C C . LEU A 1 122 ? -52.825 -11.701 64.772 1.00 87.62 122 LEU A C 1
ATOM 1008 O O . LEU A 1 122 ? -53.017 -12.191 65.881 1.00 87.62 122 LEU A O 1
ATOM 1012 N N . GLU A 1 123 ? -51.890 -10.772 64.554 1.00 85.81 123 GLU A N 1
ATOM 1013 C CA . GLU A 1 123 ? -51.030 -10.230 65.612 1.00 85.81 123 GLU A CA 1
ATOM 1014 C C . GLU A 1 123 ? -51.850 -9.545 66.708 1.00 85.81 123 GLU A C 1
ATOM 1016 O O . GLU A 1 123 ? -51.588 -9.753 67.896 1.00 85.81 123 GLU A O 1
ATOM 1021 N N . GLN A 1 124 ? -52.880 -8.773 66.346 1.00 86.75 124 GLN A N 1
ATOM 1022 C CA . GLN A 1 124 ? -53.767 -8.147 67.328 1.00 86.75 124 GLN A CA 1
ATOM 1023 C C . GLN A 1 124 ? -54.539 -9.184 68.148 1.00 86.75 124 GLN A C 1
ATOM 1025 O O . GLN A 1 124 ? -54.612 -9.071 69.378 1.00 86.75 124 GLN A O 1
ATOM 1030 N N . VAL A 1 125 ? -55.098 -10.204 67.497 1.00 84.06 125 VAL A N 1
ATOM 1031 C CA . VAL A 1 125 ? -55.830 -11.286 68.166 1.00 84.06 125 VAL A CA 1
ATOM 1032 C C . VAL A 1 125 ? -54.888 -12.126 69.026 1.00 84.06 125 VAL A C 1
ATOM 1034 O O . VAL A 1 125 ? -55.249 -12.468 70.151 1.00 84.06 125 VAL A O 1
ATOM 1037 N N . ASP A 1 126 ? -53.669 -12.414 68.573 1.00 82.25 126 ASP A N 1
ATOM 1038 C CA . ASP A 1 126 ? -52.674 -13.150 69.352 1.00 82.25 126 ASP A CA 1
ATOM 1039 C C . ASP A 1 126 ? -52.171 -12.347 70.552 1.00 82.25 126 ASP A C 1
ATOM 1041 O O . ASP A 1 126 ? -52.020 -12.916 71.636 1.00 82.25 126 ASP A O 1
ATOM 1045 N N . LEU A 1 127 ? -52.003 -11.029 70.421 1.00 82.81 127 LEU A N 1
ATOM 1046 C CA . LEU A 1 127 ? -51.700 -10.142 71.542 1.00 82.81 127 LEU A CA 1
ATOM 1047 C C . LEU A 1 127 ? -52.861 -10.117 72.550 1.00 82.81 127 LEU A C 1
ATOM 1049 O O . LEU A 1 127 ? -52.650 -10.210 73.763 1.00 82.81 127 LEU A O 1
ATOM 1053 N N . GLN A 1 128 ? -54.111 -10.056 72.082 1.00 78.94 128 GLN A N 1
ATOM 1054 C CA . GLN A 1 128 ? -55.293 -10.168 72.945 1.00 78.94 128 GLN A CA 1
ATOM 1055 C C . GLN A 1 128 ? -55.371 -11.543 73.624 1.00 78.94 128 GLN A C 1
ATOM 1057 O O . GLN A 1 128 ? -55.624 -11.637 74.826 1.00 78.94 128 GLN A O 1
ATOM 1062 N N . ARG A 1 129 ? -55.073 -12.621 72.898 1.00 78.69 129 ARG A N 1
ATOM 1063 C CA . ARG A 1 129 ? -55.040 -13.988 73.418 1.00 78.69 129 ARG A CA 1
ATOM 1064 C C . ARG A 1 129 ? -53.930 -14.158 74.455 1.00 78.69 129 ARG A C 1
ATOM 1066 O O . ARG A 1 129 ? -54.190 -14.692 75.528 1.00 78.69 129 ARG A O 1
ATOM 1073 N N . GLN A 1 130 ? -52.716 -13.671 74.197 1.00 76.38 130 GLN A N 1
ATOM 1074 C CA . GLN A 1 130 ? -51.603 -13.676 75.153 1.00 76.38 130 GLN A CA 1
ATOM 1075 C C . GLN A 1 130 ? -51.890 -12.802 76.374 1.00 76.38 130 GLN A C 1
ATOM 1077 O O . GLN A 1 130 ? -51.565 -13.186 77.497 1.00 76.38 130 GLN A O 1
ATOM 1082 N N . THR A 1 131 ? -52.525 -11.641 76.210 1.00 75.19 131 THR A N 1
ATOM 1083 C CA . THR A 1 131 ? -52.920 -10.811 77.356 1.00 75.19 131 THR A CA 1
ATOM 1084 C C . THR A 1 131 ? -54.017 -11.482 78.182 1.00 75.19 131 THR A C 1
ATOM 1086 O O . THR A 1 131 ? -53.956 -11.424 79.407 1.00 75.19 131 THR A O 1
ATOM 1089 N N . LEU A 1 132 ? -54.970 -12.186 77.567 1.00 70.81 132 LEU A N 1
ATOM 1090 C CA . LEU A 1 132 ? -55.976 -12.986 78.273 1.00 70.81 132 LEU A CA 1
ATOM 1091 C C . LEU A 1 132 ? -55.364 -14.217 78.961 1.00 70.81 132 LEU A C 1
ATOM 1093 O O . LEU A 1 132 ? -55.614 -14.407 80.148 1.00 70.81 132 LEU A O 1
ATOM 1097 N N . TYR A 1 133 ? -54.500 -14.989 78.292 1.00 67.44 133 TYR A N 1
ATOM 1098 C CA . TYR A 1 133 ? -53.782 -16.122 78.898 1.00 67.44 133 TYR A CA 1
ATOM 1099 C C . TYR A 1 133 ? -52.833 -15.679 80.011 1.00 67.44 133 TYR A C 1
ATOM 1101 O O . TYR A 1 133 ? -52.781 -16.314 81.060 1.00 67.44 133 TYR A O 1
ATOM 1109 N N . SER A 1 134 ? -52.115 -14.568 79.839 1.00 63.72 134 SER A N 1
ATOM 1110 C CA . SER A 1 134 ? -51.270 -14.017 80.900 1.00 63.72 134 SER A CA 1
ATOM 1111 C C . SER A 1 134 ? -52.106 -13.473 82.059 1.00 63.72 134 SER A C 1
ATOM 1113 O O . SER A 1 134 ? -51.690 -13.629 83.201 1.00 63.72 134 SER A O 1
ATOM 1115 N N . LYS A 1 135 ? -53.304 -12.916 81.827 1.00 62.88 135 LYS A N 1
ATOM 1116 C CA . LYS A 1 135 ? -54.258 -12.549 82.894 1.00 62.88 135 LYS A CA 1
ATOM 1117 C C . LYS A 1 135 ? -54.857 -13.778 83.594 1.00 62.88 135 LYS A C 1
ATOM 1119 O O . LYS A 1 135 ? -55.011 -13.750 84.813 1.00 62.88 135 LYS A O 1
ATOM 1124 N N . GLN A 1 136 ? -55.139 -14.853 82.858 1.00 59.38 136 GLN A N 1
ATOM 1125 C CA . GLN A 1 136 ? -55.686 -16.114 83.375 1.00 59.38 136 GLN A CA 1
ATOM 1126 C C . GLN A 1 136 ? -54.631 -16.942 84.134 1.00 59.38 136 GLN A C 1
ATOM 1128 O O . GLN A 1 136 ? -54.959 -17.593 85.121 1.00 59.38 136 GLN A O 1
ATOM 1133 N N . GLY A 1 137 ? -53.358 -16.876 83.728 1.00 55.88 137 GLY A N 1
ATOM 1134 C CA . GLY A 1 137 ? -52.228 -17.546 84.384 1.00 55.88 137 GLY A CA 1
ATOM 1135 C C . GLY A 1 137 ? -51.603 -16.757 85.544 1.00 55.88 137 GLY A C 1
ATOM 1136 O O . GLY A 1 137 ? -51.153 -17.356 86.523 1.00 55.88 137 GLY A O 1
ATOM 1137 N N . ARG A 1 138 ? -51.622 -15.413 85.508 1.00 54.06 138 ARG A N 1
ATOM 1138 C CA . ARG A 1 138 ? -50.986 -14.562 86.540 1.00 54.06 138 ARG A CA 1
ATOM 1139 C C . ARG A 1 138 ? -51.680 -14.578 87.900 1.00 54.06 138 ARG A C 1
ATOM 1141 O O . ARG A 1 138 ? -51.010 -14.324 88.901 1.00 54.06 138 ARG A O 1
ATOM 1148 N N . SER A 1 139 ? -52.983 -14.855 87.969 1.00 51.44 139 SER A N 1
ATOM 1149 C CA . SER A 1 139 ? -53.710 -14.884 89.248 1.00 51.44 139 SER A CA 1
ATOM 1150 C C . SER A 1 139 ? -53.418 -16.141 90.083 1.00 51.44 139 SER A C 1
ATOM 1152 O O . SER A 1 139 ? -53.643 -16.113 91.291 1.00 51.44 139 SER A O 1
ATOM 1154 N N . GLY A 1 140 ? -52.857 -17.202 89.478 1.00 58.31 140 GLY A N 1
ATOM 1155 C CA . GLY A 1 140 ? -52.543 -18.476 90.145 1.00 58.31 140 GLY A CA 1
ATOM 1156 C C . GLY A 1 140 ? -51.068 -18.911 90.138 1.00 58.31 140 GLY A C 1
ATOM 1157 O O . GLY A 1 140 ? -50.717 -19.833 90.870 1.00 58.31 140 GLY A O 1
ATOM 1158 N N . GLN A 1 141 ? -50.186 -18.279 89.352 1.00 60.97 141 GLN A N 1
ATOM 1159 C CA . GLN A 1 141 ? -48.795 -18.742 89.171 1.00 60.97 141 GLN A CA 1
ATOM 1160 C C . GLN A 1 141 ? -47.857 -18.491 90.360 1.00 60.97 141 GLN A C 1
ATOM 1162 O O . GLN A 1 141 ? -46.900 -19.239 90.552 1.00 60.97 141 GLN A O 1
ATOM 1167 N N . PHE A 1 142 ? -48.105 -17.463 91.174 1.00 61.16 142 PHE A N 1
ATOM 1168 C CA . PHE A 1 142 ? -47.162 -17.049 92.216 1.00 61.16 142 PHE A CA 1
ATOM 1169 C C . PHE A 1 142 ? -47.827 -17.062 93.588 1.00 61.16 142 PHE A C 1
ATOM 1171 O O . PHE A 1 142 ? -48.663 -16.217 93.898 1.00 61.16 142 PHE A O 1
ATOM 1178 N N . LYS A 1 143 ? -47.415 -18.014 94.432 1.00 66.88 143 LYS A N 1
ATOM 1179 C CA . LYS A 1 143 ? -47.912 -18.175 95.810 1.00 66.88 143 LYS A CA 1
ATOM 1180 C C . LYS A 1 143 ? -47.469 -17.040 96.750 1.00 66.88 143 LYS A C 1
ATOM 1182 O O . LYS A 1 143 ? -48.029 -16.898 97.831 1.00 66.88 143 LYS A O 1
ATOM 1187 N N . SER A 1 144 ? -46.478 -16.230 96.356 1.00 73.00 144 SER A N 1
ATOM 1188 C CA . SER A 1 144 ? -46.013 -15.051 97.098 1.00 73.00 144 SER A CA 1
ATOM 1189 C C . SER A 1 144 ? -45.515 -13.946 96.157 1.00 73.00 144 SER A C 1
ATOM 1191 O O . SER A 1 144 ? -45.142 -14.207 95.011 1.00 73.00 144 SER A O 1
ATOM 1193 N N . LYS A 1 145 ? -45.478 -12.701 96.653 1.00 75.12 145 LYS A N 1
ATOM 1194 C CA . LYS A 1 145 ? -44.939 -11.541 95.921 1.00 75.12 145 LYS A CA 1
ATOM 1195 C C . LYS A 1 145 ? -43.460 -11.728 95.543 1.00 75.12 145 LYS A C 1
ATOM 1197 O O . LYS A 1 145 ? -43.078 -11.378 94.437 1.00 75.12 145 LYS A O 1
ATOM 1202 N N . ALA A 1 146 ? -42.666 -12.355 96.413 1.00 77.44 146 ALA A N 1
ATOM 1203 C CA . ALA A 1 146 ? -41.237 -12.578 96.181 1.00 77.44 146 ALA A CA 1
ATOM 1204 C C . ALA A 1 146 ? -40.961 -13.495 94.974 1.00 77.44 146 ALA A C 1
ATOM 1206 O O . ALA A 1 146 ? -40.107 -13.182 94.157 1.00 77.44 146 ALA A O 1
ATOM 1207 N N . LEU A 1 147 ? -41.731 -14.581 94.808 1.00 76.44 147 LEU A N 1
ATOM 1208 C CA . LEU A 1 147 ? -41.576 -15.497 93.665 1.00 76.44 147 LEU A CA 1
ATOM 1209 C C . LEU A 1 147 ? -41.960 -14.846 92.329 1.00 76.44 147 LEU A C 1
ATOM 1211 O O . LEU A 1 147 ? -41.410 -15.198 91.289 1.00 76.44 147 LEU A O 1
ATOM 1215 N N . ARG A 1 148 ? -42.902 -13.896 92.359 1.00 76.62 148 ARG A N 1
ATOM 1216 C CA . ARG A 1 148 ? -43.274 -13.092 91.191 1.00 76.62 148 ARG A CA 1
ATOM 1217 C C . ARG A 1 148 ? -42.153 -12.129 90.816 1.00 76.62 148 ARG A C 1
ATOM 1219 O O . ARG A 1 148 ? -41.804 -12.051 89.645 1.00 76.62 148 ARG A O 1
ATOM 1226 N N . ASP A 1 149 ? -41.608 -11.417 91.799 1.00 79.19 149 ASP A N 1
ATOM 1227 C CA . ASP A 1 149 ? -40.537 -10.445 91.575 1.00 79.19 149 ASP A CA 1
ATOM 1228 C C . ASP A 1 149 ? -39.252 -11.142 91.080 1.00 79.19 149 ASP A C 1
ATOM 1230 O O . ASP A 1 149 ? -38.609 -10.634 90.166 1.00 79.19 149 ASP A O 1
ATOM 1234 N N . ASP A 1 150 ? -38.924 -12.338 91.587 1.00 82.31 150 ASP A N 1
ATOM 1235 C CA . ASP A 1 150 ? -37.800 -13.150 91.090 1.00 82.31 150 ASP A CA 1
ATOM 1236 C C . ASP A 1 150 ? -38.004 -13.642 89.649 1.00 82.31 150 ASP A C 1
ATOM 1238 O O . ASP A 1 150 ? -37.060 -13.637 88.859 1.00 82.31 150 ASP A O 1
ATOM 1242 N N . TRP A 1 151 ? -39.223 -14.051 89.282 1.00 81.94 151 TRP A N 1
ATOM 1243 C CA . TRP A 1 151 ? -39.533 -14.445 87.905 1.00 81.94 151 TRP A CA 1
ATOM 1244 C C . TRP A 1 151 ? -39.461 -13.251 86.947 1.00 81.94 151 TRP A C 1
ATOM 1246 O O . TRP A 1 151 ? -38.822 -13.353 85.907 1.00 81.94 151 TRP A O 1
ATOM 1256 N N . ILE A 1 152 ? -40.028 -12.098 87.330 1.00 80.94 152 ILE A N 1
ATOM 1257 C CA . ILE A 1 152 ? -39.943 -10.861 86.537 1.00 80.94 152 ILE A CA 1
ATOM 1258 C C . ILE A 1 152 ? -38.484 -10.436 86.351 1.00 80.94 152 ILE A C 1
ATOM 1260 O O . ILE A 1 152 ? -38.124 -10.019 85.258 1.00 80.94 152 ILE A O 1
ATOM 1264 N N . ARG A 1 153 ? -37.636 -10.556 87.382 1.00 84.75 153 ARG A N 1
ATOM 1265 C CA . ARG A 1 153 ? -36.204 -10.239 87.260 1.00 84.75 153 ARG A CA 1
ATOM 1266 C C . ARG A 1 153 ? -35.490 -11.152 86.267 1.00 84.75 153 ARG A C 1
ATOM 1268 O O . ARG A 1 153 ? -34.750 -10.639 85.442 1.00 84.75 153 ARG A O 1
ATOM 1275 N N . ARG A 1 154 ? -35.743 -12.466 86.298 1.00 85.00 154 ARG A N 1
ATOM 1276 C CA . ARG A 1 154 ? -35.153 -13.398 85.317 1.00 85.00 154 ARG A CA 1
ATOM 1277 C C . ARG A 1 154 ? -35.633 -13.123 83.897 1.00 85.00 154 ARG A C 1
ATOM 1279 O O . ARG A 1 154 ? -34.817 -13.092 82.991 1.00 85.00 154 ARG A O 1
ATOM 1286 N N . GLU A 1 155 ? -36.927 -12.870 83.723 1.00 83.06 155 GLU A N 1
ATOM 1287 C CA . GLU A 1 155 ? -37.499 -12.534 82.416 1.00 83.06 155 GLU A CA 1
ATOM 1288 C C . GLU A 1 155 ? -36.927 -11.210 81.884 1.00 83.06 155 GLU A C 1
ATOM 1290 O O . GLU A 1 155 ? -36.580 -11.093 80.713 1.00 83.06 155 GLU A O 1
ATOM 1295 N N . MET A 1 156 ? -36.771 -10.210 82.759 1.00 84.38 156 MET A N 1
ATOM 1296 C CA . MET A 1 156 ? -36.100 -8.958 82.415 1.00 84.38 156 MET A CA 1
ATOM 1297 C C . MET A 1 156 ? -34.641 -9.188 82.021 1.00 84.38 156 MET A C 1
ATOM 1299 O O . MET A 1 156 ? -34.205 -8.601 81.037 1.00 84.38 156 MET A O 1
ATOM 1303 N N . ASP A 1 157 ? -33.901 -10.032 82.743 1.00 88.94 157 ASP A N 1
ATOM 1304 C CA . ASP A 1 157 ? -32.507 -10.350 82.418 1.00 88.94 157 ASP A CA 1
ATOM 1305 C C . ASP A 1 157 ? -32.388 -11.092 81.071 1.00 88.94 157 ASP A C 1
ATOM 1307 O O . ASP A 1 157 ? -31.508 -10.764 80.272 1.00 88.94 157 ASP A O 1
ATOM 1311 N N . GLU A 1 158 ? -33.288 -12.035 80.771 1.00 89.69 158 GLU A N 1
ATOM 1312 C CA . GLU A 1 158 ? -33.337 -12.743 79.480 1.00 89.69 158 GLU A CA 1
ATOM 1313 C C . GLU A 1 158 ? -33.680 -11.798 78.319 1.00 89.69 158 GLU A C 1
ATOM 1315 O O . GLU A 1 158 ? -32.990 -11.790 77.294 1.00 89.69 158 GLU A O 1
ATOM 1320 N N . ILE A 1 159 ? -34.690 -10.936 78.488 1.00 87.56 159 ILE A N 1
ATOM 1321 C CA . ILE A 1 159 ? -35.050 -9.919 77.490 1.00 87.56 159 ILE A CA 1
ATOM 1322 C C . ILE A 1 159 ? -33.900 -8.926 77.298 1.00 87.56 159 ILE A C 1
ATOM 1324 O O . ILE A 1 159 ? -33.598 -8.557 76.164 1.00 87.56 159 ILE A O 1
ATOM 1328 N N . GLN A 1 160 ? -33.219 -8.523 78.373 1.00 91.75 160 GLN A N 1
ATOM 1329 C CA . GLN A 1 160 ? -32.083 -7.607 78.299 1.00 91.75 160 GLN A CA 1
ATOM 1330 C C . GLN A 1 160 ? -30.895 -8.243 77.562 1.00 91.75 160 GLN A C 1
ATOM 1332 O O . GLN A 1 160 ? -30.253 -7.579 76.747 1.00 91.75 160 GLN A O 1
ATOM 1337 N N . GLN A 1 161 ? -30.612 -9.531 77.788 1.00 90.62 161 GLN A N 1
ATOM 1338 C CA . GLN A 1 161 ? -29.597 -10.266 77.026 1.00 90.62 161 GLN A CA 1
ATOM 1339 C C . GLN A 1 161 ? -29.964 -10.378 75.542 1.00 90.62 161 GLN A C 1
ATOM 1341 O O . GLN A 1 161 ? -29.123 -10.092 74.688 1.00 90.62 161 GLN A O 1
ATOM 1346 N N . SER A 1 162 ? -31.215 -10.725 75.229 1.00 90.00 162 SER A N 1
ATOM 1347 C CA . SER A 1 162 ? -31.741 -10.759 73.858 1.00 90.00 162 SER A CA 1
ATOM 1348 C C . SER A 1 162 ? -31.610 -9.398 73.166 1.00 90.00 162 SER A C 1
ATOM 1350 O O . SER A 1 162 ? -31.091 -9.311 72.051 1.00 90.00 162 SER A O 1
ATOM 1352 N N . TYR A 1 163 ? -32.011 -8.324 73.850 1.00 93.31 163 TYR A N 1
ATOM 1353 C CA . TYR A 1 163 ? -31.925 -6.956 73.350 1.00 93.31 163 TYR A CA 1
ATOM 1354 C C . TYR A 1 163 ? -30.480 -6.559 73.042 1.00 93.31 163 TYR A C 1
ATOM 1356 O O . TYR A 1 163 ? -30.206 -6.064 71.949 1.00 93.31 163 TYR A O 1
ATOM 1364 N N . ASN A 1 164 ? -29.547 -6.831 73.961 1.00 92.81 164 ASN A N 1
ATOM 1365 C CA . ASN A 1 164 ? -28.118 -6.564 73.776 1.00 92.81 164 ASN A CA 1
ATOM 1366 C C . ASN A 1 164 ? -27.527 -7.378 72.610 1.00 92.81 164 ASN A C 1
ATOM 1368 O O . ASN A 1 164 ? -26.695 -6.878 71.846 1.00 92.81 164 ASN A O 1
ATOM 1372 N N . MET A 1 165 ? -27.975 -8.624 72.428 1.00 92.31 165 MET A N 1
ATOM 1373 C CA . MET A 1 165 ? -27.546 -9.446 71.298 1.00 92.31 165 MET A CA 1
ATOM 1374 C C . MET A 1 165 ? -28.074 -8.887 69.970 1.00 92.31 165 MET A C 1
ATOM 1376 O O . MET A 1 165 ? -27.306 -8.733 69.026 1.00 92.31 165 MET A O 1
ATOM 1380 N N . GLN A 1 166 ? -29.344 -8.481 69.903 1.00 91.44 166 GLN A N 1
ATOM 1381 C CA . GLN A 1 166 ? -29.909 -7.853 68.704 1.00 91.44 166 GLN A CA 1
ATOM 1382 C C . GLN A 1 166 ? -29.277 -6.494 68.385 1.00 91.44 166 GLN A C 1
ATOM 1384 O O . GLN A 1 166 ? -29.003 -6.222 67.218 1.00 91.44 166 GLN A O 1
ATOM 1389 N N . THR A 1 167 ? -28.989 -5.656 69.385 1.00 93.44 167 THR A N 1
ATOM 1390 C CA . THR A 1 167 ? -28.316 -4.363 69.151 1.00 93.44 167 THR A CA 1
ATOM 1391 C C . THR A 1 167 ? -26.880 -4.542 68.672 1.00 93.44 167 THR A C 1
ATOM 1393 O O . THR A 1 167 ? -26.451 -3.826 67.766 1.00 93.44 167 THR A O 1
ATOM 1396 N N . SER A 1 168 ? -26.138 -5.512 69.216 1.00 92.00 168 SER A N 1
ATOM 1397 C CA . SER A 1 168 ? -24.791 -5.812 68.713 1.00 92.00 168 SER A CA 1
ATOM 1398 C C . SER A 1 168 ? -24.826 -6.366 67.283 1.00 92.00 168 SER A C 1
ATOM 1400 O O . SER A 1 168 ? -24.049 -5.914 66.442 1.00 92.00 168 SER A O 1
ATOM 1402 N N . GLN A 1 169 ? -25.783 -7.244 66.963 1.00 91.81 169 GLN A N 1
ATOM 1403 C CA . GLN A 1 169 ? -25.978 -7.751 65.604 1.00 91.81 169 GLN A CA 1
ATOM 1404 C C . GLN A 1 169 ? -26.342 -6.632 64.615 1.00 91.81 169 GLN A C 1
ATOM 1406 O O . GLN A 1 169 ? -25.759 -6.575 63.533 1.00 91.81 169 GLN A O 1
ATOM 1411 N N . ALA A 1 170 ? -27.249 -5.723 64.990 1.00 92.44 170 ALA A N 1
ATOM 1412 C CA . ALA A 1 170 ? -27.640 -4.580 64.166 1.00 92.44 170 ALA A CA 1
ATOM 1413 C C . ALA A 1 170 ? -26.433 -3.683 63.840 1.00 92.44 170 ALA A C 1
ATOM 1415 O O . ALA A 1 170 ? -26.191 -3.381 62.672 1.00 92.44 170 ALA A O 1
ATOM 1416 N N . SER A 1 171 ? -25.614 -3.360 64.845 1.00 94.06 171 SER A N 1
ATOM 1417 C CA . SER A 1 171 ? -24.387 -2.569 64.675 1.00 94.06 171 SER A CA 1
ATOM 1418 C C . SER A 1 171 ? -23.385 -3.231 63.718 1.00 94.06 171 SER A C 1
ATOM 1420 O O . SER A 1 171 ? -22.860 -2.583 62.811 1.00 94.06 171 SER A O 1
ATOM 1422 N N . VAL A 1 172 ? -23.173 -4.548 63.844 1.00 95.06 172 VAL A N 1
ATOM 1423 C CA . VAL A 1 172 ? -22.296 -5.302 62.930 1.00 95.06 172 VAL A CA 1
ATOM 1424 C C . VAL A 1 172 ? -22.835 -5.275 61.498 1.00 95.06 172 VAL A C 1
ATOM 1426 O O . VAL A 1 172 ? -22.072 -5.041 60.558 1.00 95.06 172 VAL A O 1
ATOM 1429 N N . THR A 1 173 ? -24.144 -5.479 61.314 1.00 91.94 173 THR A N 1
ATOM 1430 C CA . THR A 1 173 ? -24.761 -5.430 59.980 1.00 91.94 173 THR A CA 1
ATOM 1431 C C . THR A 1 173 ? -24.707 -4.038 59.363 1.00 91.94 173 THR A C 1
ATOM 1433 O O . THR A 1 173 ? -24.470 -3.916 58.165 1.00 91.94 173 THR A O 1
ATOM 1436 N N . GLU A 1 174 ? -24.857 -2.986 60.164 1.00 94.44 174 GLU A N 1
ATOM 1437 C CA . GLU A 1 174 ? -24.801 -1.600 59.704 1.00 94.44 174 GLU A CA 1
ATOM 1438 C C . GLU A 1 174 ? -23.377 -1.219 59.268 1.00 94.44 174 GLU A C 1
ATOM 1440 O O . GLU A 1 174 ? -23.190 -0.639 58.195 1.00 94.44 174 GLU A O 1
ATOM 1445 N N . GLY A 1 175 ? -22.360 -1.672 60.012 1.00 94.62 175 GLY A N 1
ATOM 1446 C CA . GLY A 1 175 ? -20.957 -1.565 59.609 1.00 94.62 175 GLY A CA 1
ATOM 1447 C C . GLY A 1 175 ? -20.650 -2.311 58.304 1.00 94.62 175 GLY A C 1
ATOM 1448 O O . GLY A 1 175 ? -19.998 -1.758 57.418 1.00 94.62 175 GLY A O 1
ATOM 1449 N N . ALA A 1 176 ? -21.165 -3.535 58.140 1.00 94.38 176 ALA A N 1
ATOM 1450 C CA . ALA A 1 176 ? -21.020 -4.303 56.898 1.00 94.38 176 ALA A CA 1
ATOM 1451 C C . ALA A 1 176 ? -21.726 -3.635 55.702 1.00 94.38 176 ALA A C 1
ATOM 1453 O O . ALA A 1 176 ? -21.235 -3.667 54.575 1.00 94.38 176 ALA A O 1
ATOM 1454 N N . LEU A 1 177 ? -22.867 -2.986 55.935 1.00 95.31 177 LEU A N 1
ATOM 1455 C CA . LEU A 1 177 ? -23.600 -2.259 54.900 1.00 95.31 177 LEU A CA 1
ATOM 1456 C C . LEU A 1 177 ? -22.833 -1.000 54.470 1.00 95.31 177 LEU A C 1
ATOM 1458 O O . LEU A 1 177 ? -22.768 -0.682 53.281 1.00 95.31 177 LEU A O 1
ATOM 1462 N N . GLN A 1 178 ? -22.192 -0.309 55.415 1.00 95.12 178 GLN A N 1
ATOM 1463 C CA . GLN A 1 178 ? -21.358 0.854 55.124 1.00 95.12 178 GLN A CA 1
ATOM 1464 C C . GLN A 1 178 ? -20.095 0.485 54.330 1.00 95.12 178 GLN A C 1
ATOM 1466 O O . GLN A 1 178 ? -19.747 1.195 53.383 1.00 95.12 178 GLN A O 1
ATOM 1471 N N . THR A 1 179 ? -19.437 -0.633 54.655 1.00 95.00 179 THR A N 1
ATOM 1472 C CA . THR A 1 179 ? -18.287 -1.121 53.875 1.00 95.00 179 THR A CA 1
ATOM 1473 C C . THR A 1 179 ? -18.700 -1.582 52.481 1.00 95.00 179 THR A C 1
ATOM 1475 O O . THR A 1 179 ? -18.007 -1.280 51.511 1.00 95.00 179 THR A O 1
ATOM 1478 N N . LEU A 1 180 ? -19.854 -2.237 52.340 1.00 94.25 180 LEU A N 1
ATOM 1479 C CA . LEU A 1 180 ? -20.362 -2.626 51.026 1.00 94.25 180 LEU A CA 1
ATOM 1480 C C . LEU A 1 180 ? -20.695 -1.399 50.166 1.00 94.25 180 LEU A C 1
ATOM 1482 O O . LEU A 1 180 ? -20.361 -1.369 48.984 1.00 94.25 180 LEU A O 1
ATOM 1486 N N . ARG A 1 181 ? -21.289 -0.350 50.753 1.00 95.50 181 ARG A N 1
ATOM 1487 C CA . ARG A 1 181 ? -21.558 0.918 50.052 1.00 95.50 181 ARG A CA 1
ATOM 1488 C C . ARG A 1 181 ? -20.281 1.586 49.544 1.00 95.50 181 ARG A C 1
ATOM 1490 O O . ARG A 1 181 ? -20.262 2.034 48.400 1.00 95.50 181 ARG A O 1
ATOM 1497 N N . SER A 1 182 ? -19.220 1.636 50.352 1.00 94.94 182 SER A N 1
ATOM 1498 C CA . SER A 1 182 ? -17.953 2.240 49.919 1.00 94.94 182 SER A CA 1
ATOM 1499 C C . SER A 1 182 ? -17.277 1.425 48.813 1.00 94.94 182 SER A C 1
ATOM 1501 O O . SER A 1 182 ? -16.768 2.002 47.854 1.00 94.94 182 SER A O 1
ATOM 1503 N N . GLN A 1 183 ? -17.341 0.093 48.881 1.00 95.62 183 GLN A N 1
ATOM 1504 C CA . GLN A 1 183 ? -16.872 -0.778 47.800 1.00 95.62 183 GLN A CA 1
ATOM 1505 C C . GLN A 1 183 ? -17.659 -0.554 46.505 1.00 95.62 183 GLN A C 1
ATOM 1507 O O . GLN A 1 183 ? -17.061 -0.455 45.435 1.00 95.62 183 GLN A O 1
ATOM 1512 N N . LEU A 1 184 ? -18.985 -0.425 46.593 1.00 94.94 184 LEU A N 1
ATOM 1513 C CA . LEU A 1 184 ? -19.853 -0.195 45.436 1.00 94.94 184 LEU A CA 1
ATOM 1514 C C . LEU A 1 184 ? -19.529 1.145 44.757 1.00 94.94 184 LEU A C 1
ATOM 1516 O O . LEU A 1 184 ? -19.439 1.201 43.531 1.00 94.94 184 LEU A O 1
ATOM 1520 N N . GLN A 1 185 ? -19.254 2.189 45.544 1.00 95.25 185 GLN A N 1
ATOM 1521 C CA . GLN A 1 185 ? -18.805 3.483 45.027 1.00 95.25 185 GLN A CA 1
ATOM 1522 C C . GLN A 1 185 ? -17.426 3.398 44.346 1.00 95.25 185 GLN A C 1
ATOM 1524 O O . GLN A 1 185 ? -17.239 3.920 43.251 1.00 95.25 185 GLN A O 1
ATOM 1529 N N . GLN A 1 186 ? -16.461 2.688 44.935 1.00 95.25 186 GLN A N 1
ATOM 1530 C CA . GLN A 1 186 ? -15.150 2.503 44.299 1.00 95.25 186 GLN A CA 1
ATOM 1531 C C . GLN A 1 186 ? -15.247 1.736 42.976 1.00 95.25 186 GLN A C 1
ATOM 1533 O O . GLN A 1 186 ? -14.504 2.010 42.032 1.00 95.25 186 GLN A O 1
ATOM 1538 N N . VAL A 1 187 ? -16.141 0.748 42.899 1.00 95.00 187 VAL A N 1
ATOM 1539 C CA . VAL A 1 187 ? -16.373 -0.015 41.669 1.00 95.00 187 VAL A CA 1
ATOM 1540 C C . VAL A 1 187 ? -17.052 0.856 40.614 1.00 95.00 187 VAL A C 1
ATOM 1542 O O . VAL A 1 187 ? -16.637 0.810 39.457 1.00 95.00 187 VAL A O 1
ATOM 1545 N N . SER A 1 188 ? -18.035 1.683 40.979 1.00 94.81 188 SER A N 1
ATOM 1546 C CA . SER A 1 188 ? -18.696 2.573 40.018 1.00 94.81 188 SER A CA 1
ATOM 1547 C C . SER A 1 188 ? -17.745 3.635 39.454 1.00 94.81 188 SER A C 1
ATOM 1549 O O . SER A 1 188 ? -17.746 3.859 38.244 1.00 94.81 188 SER A O 1
ATOM 1551 N N . GLU A 1 189 ? -16.868 4.214 40.279 1.00 95.50 189 GLU A N 1
ATOM 1552 C CA . GLU A 1 189 ? -15.819 5.143 39.830 1.00 95.50 189 GLU A CA 1
ATOM 1553 C C . GLU A 1 189 ? -14.822 4.460 38.875 1.00 95.50 189 GLU A C 1
ATOM 1555 O O . GLU A 1 189 ? -14.488 4.997 37.814 1.00 95.50 189 GLU A O 1
ATOM 1560 N N . LYS A 1 190 ? -14.400 3.224 39.182 1.00 95.44 190 LYS A N 1
ATOM 1561 C CA . LYS A 1 190 ? -13.551 2.424 38.279 1.00 95.44 190 LYS A CA 1
ATOM 1562 C C . LYS A 1 190 ? -14.239 2.124 36.947 1.00 95.44 190 LYS A C 1
ATOM 1564 O O . LYS A 1 190 ? -13.603 2.208 35.903 1.00 95.44 190 LYS A O 1
ATOM 1569 N N . ILE A 1 191 ? -15.532 1.804 36.961 1.00 95.31 191 ILE A N 1
ATOM 1570 C CA . ILE A 1 191 ? -16.305 1.589 35.730 1.00 95.31 191 ILE A CA 1
ATOM 1571 C C . ILE A 1 191 ? -16.381 2.882 34.907 1.00 95.31 191 ILE A C 1
ATOM 1573 O O . ILE A 1 191 ? -16.211 2.828 33.691 1.00 95.31 191 ILE A O 1
ATOM 1577 N N . GLY A 1 192 ? -16.598 4.034 35.549 1.00 95.25 192 GLY A N 1
ATOM 1578 C CA . GLY A 1 192 ? -16.620 5.338 34.878 1.00 95.25 192 GLY A CA 1
ATOM 1579 C C . GLY A 1 192 ? -15.301 5.644 34.165 1.00 95.25 192 GLY A C 1
ATOM 1580 O O . GLY A 1 192 ? -15.289 5.870 32.957 1.00 95.25 192 GLY A O 1
ATOM 1581 N N . THR A 1 193 ? -14.187 5.539 34.890 1.00 95.75 193 THR A N 1
ATOM 1582 C CA . THR A 1 193 ? -12.841 5.766 34.329 1.00 95.75 193 THR A CA 1
ATOM 1583 C C . THR A 1 193 ? -12.478 4.785 33.211 1.00 95.75 193 THR A C 1
ATOM 1585 O O . THR A 1 193 ? -11.899 5.193 32.206 1.00 95.75 193 THR A O 1
ATOM 1588 N N . MET A 1 194 ? -12.849 3.503 33.325 1.00 93.69 194 MET A N 1
ATOM 1589 C CA . MET A 1 194 ? -12.632 2.541 32.239 1.00 93.69 194 MET A CA 1
ATOM 1590 C C . MET A 1 194 ? -13.466 2.862 30.996 1.00 93.69 194 MET A C 1
ATOM 1592 O O . MET A 1 194 ? -12.961 2.719 29.885 1.00 93.69 194 MET A O 1
ATOM 1596 N N . ARG A 1 195 ? -14.712 3.324 31.157 1.00 95.00 195 ARG A N 1
ATOM 1597 C CA . ARG A 1 195 ? -15.553 3.743 30.024 1.00 95.00 195 ARG A CA 1
ATOM 1598 C C . ARG A 1 195 ? -14.980 4.962 29.308 1.00 95.00 195 ARG A C 1
ATOM 1600 O O . ARG A 1 195 ? -14.948 4.967 28.082 1.00 95.00 195 ARG A O 1
ATOM 1607 N N . GLU A 1 196 ? -14.484 5.955 30.043 1.00 94.69 196 GLU A N 1
ATOM 1608 C CA . GLU A 1 196 ? -13.792 7.104 29.441 1.00 94.69 196 GLU A CA 1
ATOM 1609 C C . GLU A 1 196 ? -12.566 6.658 28.635 1.00 94.69 196 GLU A C 1
ATOM 1611 O O . GLU A 1 196 ? -12.431 7.036 27.472 1.00 94.69 196 GLU A O 1
ATOM 1616 N N . GLN A 1 197 ? -11.730 5.777 29.193 1.00 95.25 197 GLN A N 1
ATOM 1617 C CA . GLN A 1 197 ? -10.577 5.219 28.475 1.00 95.25 197 GLN A CA 1
ATOM 1618 C C . GLN A 1 197 ? -10.976 4.400 27.239 1.00 95.25 197 GLN A C 1
ATOM 1620 O O . GLN A 1 197 ? -10.270 4.416 26.232 1.00 95.25 197 GLN A O 1
ATOM 1625 N N . GLU A 1 198 ? -12.088 3.665 27.291 1.00 94.31 198 GLU A N 1
ATOM 1626 C CA . GLU A 1 198 ? -12.600 2.933 26.131 1.00 94.31 198 GLU A CA 1
ATOM 1627 C C . GLU A 1 198 ? -13.028 3.902 25.023 1.00 94.31 198 GLU A C 1
ATOM 1629 O O . GLU A 1 198 ? -12.689 3.699 23.856 1.00 94.31 198 GLU A O 1
ATOM 1634 N N . THR A 1 199 ? -13.731 4.979 25.384 1.00 95.00 199 THR A N 1
ATOM 1635 C CA . THR A 1 199 ? -14.170 5.990 24.416 1.00 95.00 199 THR A CA 1
ATOM 1636 C C . THR A 1 199 ? -12.994 6.740 23.796 1.00 95.00 199 THR A C 1
ATOM 1638 O O . THR A 1 199 ? -12.967 6.905 22.579 1.00 95.00 199 THR A O 1
ATOM 1641 N N . SER A 1 200 ? -11.976 7.108 24.584 1.00 94.75 200 SER A N 1
ATOM 1642 C CA . SER A 1 200 ? -10.789 7.791 24.062 1.00 94.75 200 SER A CA 1
ATOM 1643 C C . SER A 1 200 ? -10.003 6.894 23.105 1.00 94.75 200 SER A C 1
ATOM 1645 O O . SER A 1 200 ? -9.641 7.325 22.014 1.00 94.75 200 SER A O 1
ATOM 1647 N N . ARG A 1 201 ? -9.822 5.613 23.457 1.00 94.69 201 ARG A N 1
ATOM 1648 C CA . ARG A 1 201 ? -9.157 4.628 22.589 1.00 94.69 201 ARG A CA 1
ATOM 1649 C C . ARG A 1 201 ? -9.926 4.357 21.301 1.00 94.69 201 ARG A C 1
ATOM 1651 O O . ARG A 1 201 ? -9.301 4.112 20.274 1.00 94.69 201 ARG A O 1
ATOM 1658 N N . LYS A 1 202 ? -11.263 4.383 21.334 1.00 95.12 202 LYS A N 1
ATOM 1659 C CA . LYS A 1 202 ? -12.089 4.255 20.124 1.00 95.12 202 LYS A CA 1
ATOM 1660 C C . LYS A 1 202 ? -11.857 5.420 19.168 1.00 95.12 202 LYS A C 1
ATOM 1662 O O . LYS A 1 202 ? -11.583 5.169 18.001 1.00 95.12 202 LYS A O 1
ATOM 1667 N N . VAL A 1 203 ? -11.873 6.654 19.671 1.00 96.00 203 VAL A N 1
ATOM 1668 C CA . VAL A 1 203 ? -11.608 7.851 18.854 1.00 96.00 203 VAL A CA 1
ATOM 1669 C C . VAL A 1 203 ? -10.195 7.817 18.262 1.00 96.00 203 VAL A C 1
ATOM 1671 O O . VAL A 1 203 ? -10.033 8.042 17.067 1.00 96.00 203 VAL A O 1
ATOM 1674 N N . GLU A 1 204 ? -9.181 7.461 19.057 1.00 95.12 204 GLU A N 1
ATOM 1675 C CA . GLU A 1 204 ? -7.803 7.294 18.563 1.00 95.12 204 GLU A CA 1
ATOM 1676 C C . GLU A 1 204 ? -7.694 6.189 17.498 1.00 95.12 204 GLU A C 1
ATOM 1678 O O . GLU A 1 204 ? -6.978 6.329 16.506 1.00 95.12 204 GLU A O 1
ATOM 1683 N N . SER A 1 205 ? -8.414 5.078 17.678 1.00 94.06 205 SER A N 1
ATOM 1684 C CA . SER A 1 205 ? -8.444 3.993 16.696 1.00 94.06 205 SER A CA 1
ATOM 1685 C C . SER A 1 205 ? -9.109 4.422 15.388 1.00 94.06 205 SER A C 1
ATOM 1687 O O . SER A 1 205 ? -8.653 4.010 14.323 1.00 94.06 205 SER A O 1
ATOM 1689 N N . GLU A 1 206 ? -10.178 5.215 15.451 1.00 94.50 206 GLU A N 1
ATOM 1690 C CA . GLU A 1 206 ? -10.859 5.751 14.270 1.00 94.50 206 GLU A CA 1
ATOM 1691 C C . GLU A 1 206 ? -9.957 6.733 13.514 1.00 94.50 206 GLU A C 1
ATOM 1693 O O . GLU A 1 206 ? -9.805 6.594 12.299 1.00 94.50 206 GLU A O 1
ATOM 1698 N N . SER A 1 207 ? -9.265 7.640 14.214 1.00 95.25 207 SER A N 1
ATOM 1699 C CA . SER A 1 207 ? -8.324 8.566 13.570 1.00 95.25 207 SER A CA 1
ATOM 1700 C C . SER A 1 207 ? -7.138 7.840 12.927 1.00 95.25 207 SER A C 1
ATOM 1702 O O . SER A 1 207 ? -6.747 8.163 11.808 1.00 95.25 207 SER A O 1
ATOM 1704 N N . LEU A 1 208 ? -6.594 6.810 13.588 1.00 94.88 208 LEU A N 1
ATOM 1705 C CA . LEU A 1 208 ? -5.509 5.992 13.030 1.00 94.88 208 LEU A CA 1
ATOM 1706 C C . LEU A 1 208 ? -5.952 5.207 11.789 1.00 94.88 208 LEU A C 1
ATOM 1708 O O . LEU A 1 208 ? -5.174 5.048 10.845 1.00 94.88 208 LEU A O 1
ATOM 1712 N N . LEU A 1 209 ? -7.191 4.708 11.774 1.00 95.25 209 LEU A N 1
ATOM 1713 C CA . LEU A 1 209 ? -7.761 4.054 10.596 1.00 95.25 209 LEU A CA 1
ATOM 1714 C C . LEU A 1 209 ? -7.897 5.041 9.434 1.00 95.25 209 LEU A C 1
ATOM 1716 O O . LEU A 1 209 ? -7.534 4.698 8.308 1.00 95.25 209 LEU A O 1
ATOM 1720 N N . GLU A 1 210 ? -8.360 6.262 9.692 1.00 95.44 210 GLU A N 1
ATOM 1721 C CA . GLU A 1 210 ? -8.475 7.299 8.667 1.00 95.44 210 GLU A CA 1
ATOM 1722 C C . GLU A 1 210 ? -7.099 7.675 8.090 1.00 95.44 210 GLU A C 1
ATOM 1724 O O . GLU A 1 210 ? -6.901 7.604 6.873 1.00 95.44 210 GLU A O 1
ATOM 1729 N N . GLU A 1 211 ? -6.099 7.928 8.937 1.00 96.12 211 GLU A N 1
ATOM 1730 C CA . GLU A 1 211 ? -4.716 8.172 8.502 1.00 96.12 211 GLU A CA 1
ATOM 1731 C C . GLU A 1 211 ? -4.145 7.007 7.682 1.00 96.12 211 GLU A C 1
ATOM 1733 O O . GLU A 1 211 ? -3.540 7.213 6.624 1.00 96.12 211 GLU A O 1
ATOM 1738 N N . MET A 1 212 ? -4.384 5.763 8.110 1.00 95.06 212 MET A N 1
ATOM 1739 C CA . MET A 1 212 ? -3.955 4.576 7.370 1.00 95.06 212 MET A CA 1
ATOM 1740 C C . MET A 1 212 ? -4.589 4.524 5.973 1.00 95.06 212 MET A C 1
ATOM 1742 O O . MET A 1 212 ? -3.915 4.149 5.006 1.00 95.06 212 MET A O 1
ATOM 1746 N N . THR A 1 213 ? -5.870 4.878 5.839 1.00 95.81 213 THR A N 1
ATOM 1747 C CA . THR A 1 213 ? -6.534 4.896 4.527 1.00 95.81 213 THR A CA 1
ATOM 1748 C C . THR A 1 213 ? -5.944 5.960 3.606 1.00 95.81 213 THR A C 1
ATOM 1750 O O . THR A 1 213 ? -5.681 5.661 2.439 1.00 95.81 213 THR A O 1
ATOM 1753 N N . LEU A 1 214 ? -5.643 7.153 4.128 1.00 96.44 214 LEU A N 1
ATOM 1754 C CA . LEU A 1 214 ? -5.012 8.232 3.367 1.00 96.44 214 LEU A CA 1
ATOM 1755 C C . LEU A 1 214 ? -3.611 7.837 2.888 1.00 96.44 214 LEU A C 1
ATOM 1757 O O . LEU A 1 214 ? -3.318 7.933 1.694 1.00 96.44 214 LEU A O 1
ATOM 1761 N N . LEU A 1 215 ? -2.784 7.292 3.786 1.00 96.12 215 LEU A N 1
ATOM 1762 C CA . LEU A 1 215 ? -1.443 6.803 3.452 1.00 96.12 215 LEU A CA 1
ATOM 1763 C C . LEU A 1 215 ? -1.480 5.666 2.427 1.00 96.12 215 LEU A C 1
ATOM 1765 O O . LEU A 1 215 ? -0.604 5.565 1.567 1.00 96.12 215 LEU A O 1
ATOM 1769 N N . LYS A 1 216 ? -2.498 4.799 2.481 1.00 96.06 216 LYS A N 1
ATOM 1770 C CA . LYS A 1 216 ? -2.677 3.725 1.498 1.00 96.06 216 LYS A CA 1
ATOM 1771 C C . LYS A 1 216 ? -2.972 4.283 0.107 1.00 96.06 216 LYS A C 1
ATOM 1773 O O . LYS A 1 216 ? -2.339 3.847 -0.851 1.00 96.06 216 LYS A O 1
ATOM 1778 N N . VAL A 1 217 ? -3.867 5.267 0.007 1.00 96.81 217 VAL A N 1
ATOM 1779 C CA . VAL A 1 217 ? -4.182 5.948 -1.258 1.00 96.81 217 VAL A CA 1
ATOM 1780 C C . VAL A 1 217 ? -2.954 6.668 -1.816 1.00 96.81 217 VAL A C 1
ATOM 1782 O O . VAL A 1 217 ? -2.686 6.587 -3.014 1.00 96.81 217 VAL A O 1
ATOM 1785 N N . GLU A 1 218 ? -2.189 7.359 -0.972 1.00 96.50 218 GLU A N 1
ATOM 1786 C CA . GLU A 1 218 ? -0.961 8.040 -1.391 1.00 96.50 218 GLU A CA 1
ATOM 1787 C C . GLU A 1 218 ? 0.097 7.053 -1.892 1.00 96.50 218 GLU A C 1
ATOM 1789 O O . GLU A 1 218 ? 0.669 7.237 -2.969 1.00 96.50 218 GLU A O 1
ATOM 1794 N N . ARG A 1 219 ? 0.301 5.950 -1.166 1.00 97.00 219 ARG A N 1
ATOM 1795 C CA . ARG A 1 219 ? 1.199 4.877 -1.591 1.00 97.00 219 ARG A CA 1
ATOM 1796 C C . ARG A 1 219 ? 0.775 4.292 -2.934 1.00 97.00 219 ARG A C 1
ATOM 1798 O O . ARG A 1 219 ? 1.635 4.096 -3.788 1.00 97.00 219 ARG A O 1
ATOM 1805 N N . ASP A 1 220 ? -0.513 4.041 -3.147 1.00 96.25 220 ASP A N 1
ATOM 1806 C CA . ASP A 1 220 ? -0.996 3.489 -4.415 1.00 96.25 220 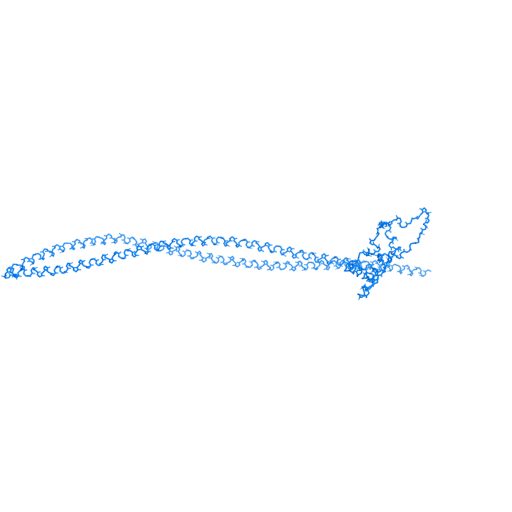ASP A CA 1
ATOM 1807 C C . ASP A 1 220 ? -0.745 4.477 -5.575 1.00 96.25 220 ASP A C 1
ATOM 1809 O O . ASP A 1 220 ? -0.163 4.084 -6.591 1.00 96.25 220 ASP A O 1
ATOM 1813 N N . LYS A 1 221 ? -1.002 5.780 -5.379 1.00 96.88 221 LYS A N 1
ATOM 1814 C CA . LYS A 1 221 ? -0.653 6.835 -6.355 1.00 96.88 221 LYS A CA 1
ATOM 1815 C C . LYS A 1 221 ? 0.839 6.852 -6.698 1.00 96.88 221 LYS A C 1
ATOM 1817 O O . LYS A 1 221 ? 1.198 6.887 -7.874 1.00 96.88 221 LYS A O 1
ATOM 1822 N N . LEU A 1 222 ? 1.712 6.796 -5.690 1.00 96.12 222 LEU A N 1
ATOM 1823 C CA . LEU A 1 222 ? 3.164 6.766 -5.898 1.00 96.12 222 LEU A CA 1
ATOM 1824 C C . LEU A 1 222 ? 3.608 5.492 -6.627 1.00 96.12 222 LEU A C 1
ATOM 1826 O O . LEU A 1 222 ? 4.515 5.536 -7.460 1.00 96.12 222 LEU A O 1
ATOM 1830 N N . THR A 1 223 ? 2.970 4.348 -6.358 1.00 96.31 223 THR A N 1
ATOM 1831 C CA . THR A 1 223 ? 3.281 3.114 -7.091 1.00 96.31 223 THR A CA 1
ATOM 1832 C C . THR A 1 223 ? 2.880 3.189 -8.557 1.00 96.31 223 THR A C 1
ATOM 1834 O O . THR A 1 223 ? 3.611 2.665 -9.396 1.00 96.31 223 THR A O 1
ATOM 1837 N N . ASP A 1 224 ? 1.776 3.856 -8.887 1.00 96.31 224 ASP A N 1
ATOM 1838 C CA . ASP A 1 224 ? 1.355 4.028 -10.276 1.00 96.31 224 ASP A CA 1
ATOM 1839 C C . ASP A 1 224 ? 2.246 5.026 -11.019 1.00 96.31 224 ASP A C 1
ATOM 1841 O O . ASP A 1 224 ? 2.691 4.723 -12.126 1.00 96.31 224 ASP A O 1
ATOM 1845 N N . GLN A 1 225 ? 2.633 6.136 -10.380 1.00 96.56 225 GLN A N 1
ATOM 1846 C CA . GLN A 1 225 ? 3.634 7.060 -10.931 1.00 96.56 225 GLN A CA 1
ATOM 1847 C C . GLN A 1 225 ? 4.968 6.362 -11.204 1.00 96.56 225 GLN A C 1
ATOM 1849 O O . GLN A 1 225 ? 5.560 6.531 -12.267 1.00 96.56 225 GLN A O 1
ATOM 1854 N N . ARG A 1 226 ? 5.427 5.517 -10.273 1.00 96.38 226 ARG A N 1
ATOM 1855 C CA . ARG A 1 226 ? 6.651 4.732 -10.461 1.00 96.38 226 ARG A CA 1
ATOM 1856 C C . ARG A 1 226 ? 6.544 3.771 -11.647 1.00 96.38 226 ARG A C 1
ATOM 1858 O O . ARG A 1 226 ? 7.527 3.599 -12.360 1.00 96.38 226 ARG A O 1
ATOM 1865 N N . LYS A 1 227 ? 5.389 3.130 -11.861 1.00 96.12 227 LYS A N 1
ATOM 1866 C CA . LYS A 1 227 ? 5.180 2.258 -13.030 1.00 96.12 227 LYS A CA 1
ATOM 1867 C C . LYS A 1 227 ? 5.219 3.053 -14.330 1.00 96.12 227 LYS A C 1
ATOM 1869 O O . LYS A 1 227 ? 5.806 2.563 -15.285 1.00 96.12 227 LYS A O 1
ATOM 1874 N N . GLU A 1 228 ? 4.616 4.240 -14.365 1.00 95.31 228 GLU A N 1
ATOM 1875 C CA . GLU A 1 228 ? 4.620 5.095 -15.558 1.00 95.31 228 GLU A CA 1
ATOM 1876 C C . GLU A 1 228 ? 6.042 5.508 -15.934 1.00 95.31 228 GLU A C 1
ATOM 1878 O O . GLU A 1 228 ? 6.491 5.221 -17.041 1.00 95.31 228 GLU A O 1
ATOM 1883 N N . LEU A 1 229 ? 6.793 6.046 -14.968 1.00 95.50 229 LEU A N 1
ATOM 1884 C CA . LEU A 1 229 ? 8.195 6.417 -15.167 1.00 95.50 229 LEU A CA 1
ATOM 1885 C C . LEU A 1 229 ? 9.038 5.229 -15.635 1.00 95.50 229 LEU A C 1
ATOM 1887 O O . LEU A 1 229 ? 9.909 5.387 -16.479 1.00 95.50 229 LEU A O 1
ATOM 1891 N N . TRP A 1 230 ? 8.763 4.024 -15.133 1.00 96.31 230 TRP A N 1
ATOM 1892 C CA . TRP A 1 230 ? 9.495 2.836 -15.562 1.00 96.31 230 TRP A CA 1
ATOM 1893 C C . TRP A 1 230 ? 9.173 2.420 -17.007 1.00 96.31 230 TRP A C 1
ATOM 1895 O O . TRP A 1 230 ? 10.053 1.928 -17.712 1.00 96.31 230 TRP A O 1
ATOM 1905 N N . ARG A 1 231 ? 7.938 2.639 -17.480 1.00 94.81 231 ARG A N 1
ATOM 1906 C CA . ARG A 1 231 ? 7.587 2.430 -18.896 1.00 94.81 231 ARG A CA 1
ATOM 1907 C C . ARG A 1 231 ? 8.244 3.472 -19.793 1.00 94.81 231 ARG A C 1
ATOM 1909 O O . ARG A 1 231 ? 8.722 3.117 -20.869 1.00 94.81 231 ARG A O 1
ATOM 1916 N N . GLU A 1 232 ? 8.275 4.731 -19.361 1.00 95.44 232 GLU A N 1
ATOM 1917 C CA . GLU A 1 232 ? 8.966 5.800 -20.086 1.00 95.44 232 GLU A CA 1
ATOM 1918 C C . GLU A 1 232 ? 10.468 5.526 -20.188 1.00 95.44 232 GLU A C 1
ATOM 1920 O O . GLU A 1 232 ? 11.021 5.615 -21.282 1.00 95.44 232 GLU A O 1
ATOM 1925 N N . ASP A 1 233 ? 11.100 5.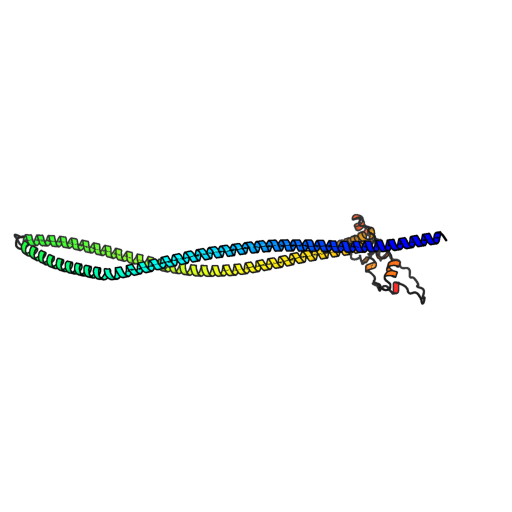111 -19.091 1.00 95.69 233 ASP A N 1
ATOM 1926 C CA . ASP A 1 233 ? 12.517 4.740 -19.043 1.00 95.69 233 ASP A CA 1
ATOM 1927 C C . ASP A 1 233 ? 12.823 3.574 -19.997 1.00 95.69 233 ASP A C 1
ATOM 1929 O O . ASP A 1 233 ? 13.693 3.682 -20.857 1.00 95.69 233 ASP A O 1
ATOM 1933 N N . ALA A 1 234 ? 12.015 2.507 -19.967 1.00 95.62 234 ALA A N 1
ATOM 1934 C CA . ALA A 1 234 ? 12.166 1.378 -20.887 1.00 95.62 234 ALA A CA 1
ATOM 1935 C C . ALA A 1 234 ? 11.987 1.778 -22.365 1.00 95.62 234 ALA A C 1
ATOM 1937 O O . ALA A 1 234 ? 12.690 1.274 -23.248 1.00 95.62 234 ALA A O 1
ATOM 1938 N N . LYS A 1 235 ? 11.055 2.697 -22.654 1.00 95.00 235 LYS A N 1
ATOM 1939 C CA . LYS A 1 235 ? 10.850 3.232 -24.006 1.00 95.00 235 LYS A CA 1
ATOM 1940 C C . LYS A 1 235 ? 12.051 4.064 -24.449 1.00 95.00 235 LYS A C 1
ATOM 1942 O O . LYS A 1 235 ? 12.527 3.883 -25.571 1.00 95.00 235 LYS A O 1
ATOM 1947 N N . LEU A 1 236 ? 12.550 4.942 -23.582 1.00 94.62 236 LEU A N 1
ATOM 1948 C CA . LEU A 1 236 ? 13.728 5.761 -23.849 1.00 94.62 236 LEU A CA 1
ATOM 1949 C C . LEU A 1 236 ? 14.957 4.884 -24.091 1.00 94.62 236 LEU A C 1
ATOM 1951 O O . LEU A 1 236 ? 15.622 5.067 -25.109 1.00 94.62 236 LEU A O 1
ATOM 1955 N N . ASP A 1 237 ? 15.192 3.871 -23.262 1.00 95.44 237 ASP A N 1
ATOM 1956 C CA . ASP A 1 237 ? 16.285 2.912 -23.443 1.00 95.44 237 ASP A CA 1
ATOM 1957 C C . ASP A 1 237 ? 16.199 2.174 -24.782 1.00 95.44 237 ASP A C 1
ATOM 1959 O O . ASP A 1 237 ? 17.200 2.052 -25.496 1.00 95.44 237 ASP A O 1
ATOM 1963 N N . SER A 1 238 ? 15.001 1.732 -25.182 1.00 95.06 238 SER A N 1
ATOM 1964 C CA . SER A 1 238 ? 14.804 1.116 -26.497 1.00 95.06 238 SER A CA 1
ATOM 1965 C C . SER A 1 238 ? 15.108 2.095 -27.632 1.00 95.06 238 SER A C 1
ATOM 1967 O O . SER A 1 238 ? 15.809 1.726 -28.574 1.00 95.06 238 SER A O 1
ATOM 1969 N N . THR A 1 239 ? 14.629 3.342 -27.552 1.00 94.69 239 THR A N 1
ATOM 1970 C CA . THR A 1 239 ? 14.915 4.352 -28.587 1.00 94.69 239 THR A CA 1
ATOM 1971 C C . THR A 1 239 ? 16.397 4.698 -28.657 1.00 94.69 239 THR A C 1
ATOM 1973 O O . THR A 1 239 ? 16.951 4.843 -29.744 1.00 94.69 239 THR A O 1
ATOM 1976 N N . LEU A 1 240 ? 17.065 4.771 -27.510 1.00 95.06 240 LEU A N 1
ATOM 1977 C CA . LEU A 1 240 ? 18.478 5.086 -27.411 1.00 95.06 240 LEU A CA 1
ATOM 1978 C C . LEU A 1 240 ? 19.326 3.958 -28.008 1.00 95.06 240 LEU A C 1
ATOM 1980 O O . LEU A 1 240 ? 20.275 4.229 -28.747 1.00 95.06 240 LEU A O 1
ATOM 1984 N N . ASN A 1 241 ? 18.966 2.700 -27.748 1.00 94.56 241 ASN A N 1
ATOM 1985 C CA . ASN A 1 241 ? 19.627 1.551 -28.362 1.00 94.56 241 ASN A CA 1
ATOM 1986 C C . ASN A 1 241 ? 19.417 1.519 -29.881 1.00 94.56 241 ASN A C 1
ATOM 1988 O O . ASN A 1 241 ? 20.399 1.376 -30.606 1.00 94.56 241 ASN A O 1
ATOM 1992 N N . ASN A 1 242 ? 18.198 1.768 -30.368 1.00 94.75 242 ASN A N 1
ATOM 1993 C CA . ASN A 1 242 ? 17.929 1.849 -31.807 1.00 94.75 242 ASN A CA 1
ATOM 1994 C C . ASN A 1 242 ? 18.760 2.955 -32.476 1.00 94.75 242 ASN A C 1
ATOM 1996 O O . ASN A 1 242 ? 19.444 2.702 -33.464 1.00 94.75 242 ASN A O 1
ATOM 2000 N N . LEU A 1 243 ? 18.794 4.159 -31.895 1.00 93.12 243 LEU A N 1
ATOM 2001 C CA . LEU A 1 243 ? 19.600 5.271 -32.410 1.00 93.12 243 LEU A CA 1
ATOM 2002 C C . LEU A 1 243 ? 21.104 4.961 -32.387 1.00 93.12 243 LEU A C 1
ATOM 2004 O O . LEU A 1 243 ? 21.830 5.334 -33.308 1.00 93.12 243 LEU A O 1
ATOM 2008 N N . ARG A 1 244 ? 21.599 4.260 -31.358 1.00 93.25 244 ARG A N 1
ATOM 2009 C CA . ARG A 1 244 ? 22.995 3.789 -31.316 1.00 93.25 244 ARG A CA 1
ATOM 2010 C C . ARG A 1 244 ? 23.282 2.789 -32.432 1.00 93.25 244 ARG A C 1
ATOM 2012 O O . ARG A 1 244 ? 24.335 2.878 -33.062 1.00 93.25 244 ARG A O 1
ATOM 2019 N N . GLU A 1 245 ? 22.375 1.853 -32.689 1.00 93.12 245 GLU A N 1
ATOM 2020 C CA . GLU A 1 245 ? 22.520 0.877 -33.769 1.00 93.12 245 GLU A CA 1
ATOM 2021 C C . GLU A 1 245 ? 22.479 1.532 -35.151 1.00 93.12 245 GLU A C 1
ATOM 2023 O O . GLU A 1 245 ? 23.320 1.218 -35.998 1.00 93.12 245 GLU A O 1
ATOM 2028 N N . GLU A 1 246 ? 21.564 2.478 -35.368 1.00 92.31 246 GLU A N 1
ATOM 2029 C CA . GLU A 1 246 ? 21.489 3.282 -36.589 1.00 92.31 246 GLU A CA 1
ATOM 2030 C C . GLU A 1 246 ? 22.766 4.088 -36.803 1.00 92.31 246 GLU A C 1
ATOM 2032 O O . GLU A 1 246 ? 23.348 4.033 -37.889 1.00 92.31 246 GLU A O 1
ATOM 2037 N N . ARG A 1 247 ? 23.271 4.751 -35.753 1.00 91.50 247 ARG A N 1
ATOM 2038 C CA . ARG A 1 247 ? 24.551 5.466 -35.796 1.00 91.50 247 ARG A CA 1
ATOM 2039 C C . ARG A 1 247 ? 25.688 4.527 -36.186 1.00 91.50 247 ARG A C 1
ATOM 2041 O O . ARG A 1 247 ? 26.434 4.827 -37.110 1.00 91.50 247 ARG A O 1
ATOM 2048 N N . HIS A 1 248 ? 25.793 3.363 -35.547 1.00 85.75 248 HIS A N 1
ATOM 2049 C CA . HIS A 1 248 ? 26.816 2.373 -35.884 1.00 85.75 248 HIS A CA 1
ATOM 2050 C C . HIS A 1 248 ? 26.663 1.812 -37.300 1.00 85.75 248 HIS A C 1
ATOM 2052 O O . HIS A 1 248 ? 27.653 1.487 -37.954 1.00 85.75 248 HIS A O 1
ATOM 2058 N N . LYS A 1 249 ? 25.436 1.671 -37.802 1.00 88.31 249 LYS A N 1
ATOM 2059 C CA . LYS A 1 249 ? 25.180 1.248 -39.179 1.00 88.31 249 LYS A CA 1
ATOM 2060 C C . LYS A 1 249 ? 25.610 2.324 -40.176 1.00 88.31 249 LYS A C 1
ATOM 2062 O O . LYS A 1 249 ? 26.271 1.973 -41.150 1.00 88.31 249 LYS A O 1
ATOM 2067 N N . ALA A 1 250 ? 25.296 3.591 -39.915 1.00 86.06 250 ALA A N 1
ATOM 2068 C CA . ALA A 1 250 ? 25.733 4.724 -40.725 1.00 86.06 250 ALA A CA 1
ATOM 2069 C C . ALA A 1 250 ? 27.264 4.875 -40.708 1.00 86.06 250 ALA A C 1
ATOM 2071 O O . ALA A 1 250 ? 27.875 4.983 -41.767 1.00 86.06 250 ALA A O 1
ATOM 2072 N N . GLU A 1 251 ? 27.895 4.767 -39.533 1.00 81.94 251 GLU A N 1
ATOM 2073 C CA . GLU A 1 251 ? 29.358 4.748 -39.375 1.00 81.94 251 GLU A CA 1
ATOM 2074 C C . GLU A 1 251 ? 29.993 3.611 -40.189 1.00 81.94 251 GLU A C 1
ATOM 2076 O O . GLU A 1 251 ? 30.950 3.835 -40.925 1.00 81.94 251 GLU A O 1
ATOM 2081 N N . ARG A 1 252 ? 29.440 2.391 -40.122 1.00 80.69 252 ARG A N 1
ATOM 2082 C CA . ARG A 1 252 ? 29.934 1.253 -40.917 1.00 80.69 252 ARG A CA 1
ATOM 2083 C C . ARG A 1 252 ? 29.737 1.448 -42.418 1.00 80.69 252 ARG A C 1
ATOM 2085 O O . ARG A 1 252 ? 30.614 1.060 -43.182 1.00 80.69 252 ARG A O 1
ATOM 2092 N N . ALA A 1 253 ? 28.608 2.015 -42.841 1.00 82.25 253 ALA A N 1
ATOM 2093 C CA . ALA A 1 253 ? 28.347 2.307 -44.248 1.00 82.25 253 ALA A CA 1
ATOM 2094 C C . ALA A 1 253 ? 29.334 3.352 -44.789 1.00 82.25 253 ALA A C 1
ATOM 2096 O O . ALA A 1 253 ? 29.878 3.164 -45.872 1.00 82.25 253 ALA A O 1
ATOM 2097 N N . LEU A 1 254 ? 29.629 4.391 -44.001 1.00 77.50 254 LEU A N 1
ATOM 2098 C CA . LEU A 1 254 ? 30.663 5.373 -44.318 1.00 77.50 254 LEU A CA 1
ATOM 2099 C C . LEU A 1 254 ? 32.057 4.731 -44.354 1.00 77.50 254 LEU A C 1
ATOM 2101 O O . LEU A 1 254 ? 32.810 4.954 -45.290 1.00 77.50 254 LEU A O 1
ATOM 2105 N N . GLY A 1 255 ? 32.398 3.880 -43.386 1.00 71.62 255 GLY A N 1
ATOM 2106 C CA . GLY A 1 255 ? 33.677 3.162 -43.387 1.00 71.62 255 GLY A CA 1
ATOM 2107 C C . GLY A 1 255 ? 33.846 2.214 -44.582 1.00 71.62 255 GLY A C 1
ATOM 2108 O O . GLY A 1 255 ? 34.971 1.965 -45.009 1.00 71.62 255 GLY A O 1
ATOM 2109 N N . ALA A 1 256 ? 32.745 1.710 -45.150 1.00 73.12 256 ALA A N 1
ATOM 2110 C CA . ALA A 1 256 ? 32.755 0.833 -46.321 1.00 73.12 256 ALA A CA 1
ATOM 2111 C C . ALA A 1 256 ? 33.022 1.563 -47.650 1.00 73.12 256 ALA A C 1
ATOM 2113 O O . ALA A 1 256 ? 33.346 0.900 -48.634 1.00 73.12 256 ALA A O 1
ATOM 2114 N N . THR A 1 257 ? 32.913 2.898 -47.705 1.00 73.88 257 THR A N 1
ATOM 2115 C CA . THR A 1 257 ? 33.295 3.677 -48.900 1.00 73.88 257 THR A CA 1
ATOM 2116 C C . THR A 1 257 ? 34.812 3.857 -49.021 1.00 73.88 257 THR A C 1
ATOM 2118 O O . THR A 1 257 ? 35.306 4.238 -50.081 1.00 73.88 257 THR A O 1
ATOM 2121 N N . MET A 1 258 ? 35.560 3.554 -47.955 1.00 74.38 258 MET A N 1
ATOM 2122 C CA . MET A 1 258 ? 37.020 3.610 -47.902 1.00 74.38 258 MET A CA 1
ATOM 2123 C C . MET A 1 258 ? 37.635 2.208 -48.020 1.00 74.38 258 MET A C 1
ATOM 2125 O O . MET A 1 258 ? 36.995 1.198 -47.725 1.00 74.38 258 MET A O 1
ATOM 2129 N N . ASP A 1 259 ? 38.915 2.124 -48.401 1.00 79.62 259 ASP A N 1
ATOM 2130 C CA . ASP A 1 259 ? 39.646 0.854 -48.317 1.00 79.62 259 ASP A CA 1
ATOM 2131 C C . ASP A 1 259 ? 39.688 0.361 -46.861 1.00 79.62 259 ASP A C 1
ATOM 2133 O O . ASP A 1 259 ? 39.984 1.127 -45.940 1.00 79.62 259 ASP A O 1
ATOM 2137 N N . LYS A 1 260 ? 39.450 -0.939 -46.647 1.00 77.12 260 LYS A N 1
ATOM 2138 C CA . LYS A 1 260 ? 39.323 -1.550 -45.312 1.00 77.12 260 LYS A CA 1
ATOM 2139 C C . LYS A 1 260 ? 40.556 -1.301 -44.438 1.00 77.12 260 LYS A C 1
ATOM 2141 O O . LYS A 1 260 ? 40.431 -1.173 -43.221 1.00 77.12 260 LYS A O 1
ATOM 2146 N N . SER A 1 261 ? 41.741 -1.229 -45.050 1.00 78.81 261 SER A N 1
ATOM 2147 C CA . SER A 1 261 ? 42.993 -0.951 -44.340 1.00 78.81 261 SER A CA 1
ATOM 2148 C C . SER A 1 261 ? 43.123 0.514 -43.908 1.00 78.81 261 SER A C 1
ATOM 2150 O O . SER A 1 261 ? 43.667 0.787 -42.839 1.00 78.81 261 SER A O 1
ATOM 2152 N N . THR A 1 262 ? 42.598 1.444 -44.707 1.00 79.81 262 THR A N 1
ATOM 2153 C CA . THR A 1 262 ? 42.658 2.889 -44.460 1.00 79.81 262 THR A CA 1
ATOM 2154 C C . THR A 1 262 ? 41.551 3.350 -43.518 1.00 79.81 262 THR A C 1
ATOM 2156 O O . THR A 1 262 ? 41.841 4.117 -42.605 1.00 79.81 262 THR A O 1
ATOM 2159 N N . GLY A 1 263 ? 40.329 2.825 -43.654 1.00 81.44 263 GLY A N 1
ATOM 2160 C CA . GLY A 1 263 ? 39.221 3.113 -42.734 1.00 81.44 263 GLY A CA 1
ATOM 2161 C C . GLY A 1 263 ? 39.523 2.659 -41.301 1.00 81.44 263 GLY A C 1
ATOM 2162 O O . GLY A 1 263 ? 39.492 3.467 -40.377 1.00 81.44 263 GLY A O 1
ATOM 2163 N N . ALA A 1 264 ? 39.947 1.399 -41.126 1.00 82.31 264 ALA A N 1
ATOM 2164 C CA . ALA A 1 264 ? 40.352 0.881 -39.813 1.00 82.31 264 ALA A CA 1
ATOM 2165 C C . ALA A 1 264 ? 41.533 1.665 -39.210 1.00 82.31 264 ALA A C 1
ATOM 2167 O O . ALA A 1 264 ? 41.556 1.926 -38.006 1.00 82.31 264 ALA A O 1
ATOM 2168 N N . GLY A 1 265 ? 42.476 2.079 -40.064 1.00 85.12 265 GLY A N 1
ATOM 2169 C CA . GLY A 1 265 ? 43.605 2.922 -39.687 1.00 85.12 265 GLY A CA 1
ATOM 2170 C C . GLY A 1 265 ? 43.168 4.278 -39.153 1.00 85.12 265 GLY A C 1
ATOM 2171 O O . GLY A 1 265 ? 43.622 4.695 -38.090 1.00 85.12 265 GLY A O 1
ATOM 2172 N N . LEU A 1 266 ? 42.274 4.959 -39.866 1.00 85.25 266 LEU A N 1
ATOM 2173 C CA . LEU A 1 266 ? 41.808 6.291 -39.502 1.00 85.25 266 LEU A CA 1
ATOM 2174 C C . LEU A 1 266 ? 40.997 6.283 -38.196 1.00 85.25 266 LEU A C 1
ATOM 2176 O O . LEU A 1 266 ? 41.209 7.142 -37.336 1.00 85.25 266 LEU A O 1
ATOM 2180 N N . ASP A 1 267 ? 40.134 5.282 -38.008 1.00 84.12 267 ASP A N 1
ATOM 2181 C CA . ASP A 1 267 ? 39.351 5.104 -36.780 1.00 84.12 267 ASP A CA 1
ATOM 2182 C C . ASP A 1 267 ? 40.247 4.834 -35.567 1.00 84.12 267 ASP A C 1
ATOM 2184 O O . ASP A 1 267 ? 40.074 5.432 -34.498 1.00 84.12 267 ASP A O 1
ATOM 2188 N N . ALA A 1 268 ? 41.249 3.967 -35.736 1.00 86.12 268 ALA A N 1
ATOM 2189 C CA . ALA A 1 268 ? 42.223 3.677 -34.694 1.00 86.12 268 ALA A CA 1
ATOM 2190 C C . ALA A 1 268 ? 43.075 4.906 -34.366 1.00 86.12 268 ALA A C 1
ATOM 2192 O O . ALA A 1 268 ? 43.264 5.211 -33.191 1.00 86.12 268 ALA A O 1
ATOM 2193 N N . VAL A 1 269 ? 43.520 5.665 -35.371 1.00 87.38 269 VAL A N 1
ATOM 2194 C CA . VAL A 1 269 ? 44.265 6.913 -35.164 1.00 87.38 269 VAL A CA 1
ATOM 2195 C C . VAL A 1 269 ? 43.431 7.938 -34.396 1.00 87.38 269 VAL A C 1
ATOM 2197 O O . VAL A 1 269 ? 43.938 8.513 -33.436 1.00 87.38 269 VAL A O 1
ATOM 2200 N N . ARG A 1 270 ? 42.147 8.127 -34.729 1.00 86.12 270 ARG A N 1
ATOM 2201 C CA . ARG A 1 270 ? 41.249 9.017 -33.969 1.00 86.12 270 ARG A CA 1
ATOM 2202 C C . ARG A 1 270 ? 41.065 8.566 -32.524 1.00 86.12 270 ARG A C 1
ATOM 2204 O O . ARG A 1 270 ? 41.080 9.397 -31.617 1.00 86.12 270 ARG A O 1
ATOM 2211 N N . ARG A 1 271 ? 40.897 7.260 -32.295 1.00 87.69 271 ARG A N 1
ATOM 2212 C CA . ARG A 1 271 ? 40.788 6.689 -30.945 1.00 87.69 271 ARG A CA 1
ATOM 2213 C C . ARG A 1 271 ? 42.070 6.923 -30.149 1.00 87.69 271 ARG A C 1
ATOM 2215 O O . ARG A 1 271 ? 42.005 7.457 -29.049 1.00 87.69 271 ARG A O 1
ATOM 2222 N N . ILE A 1 272 ? 43.219 6.579 -30.726 1.00 86.31 272 ILE A N 1
ATOM 2223 C CA . ILE A 1 272 ? 44.544 6.733 -30.119 1.00 86.31 272 ILE A CA 1
ATOM 2224 C C . ILE A 1 272 ? 44.838 8.208 -29.824 1.00 86.31 272 ILE A C 1
ATOM 2226 O O . ILE A 1 272 ? 45.303 8.516 -28.731 1.00 86.31 272 ILE A O 1
ATOM 2230 N N . ALA A 1 273 ? 44.522 9.122 -30.745 1.00 84.69 273 ALA A N 1
ATOM 2231 C CA . ALA A 1 273 ? 44.699 10.560 -30.551 1.00 84.69 273 ALA A CA 1
ATOM 2232 C C . ALA A 1 273 ? 43.859 11.089 -29.377 1.00 84.69 273 ALA A C 1
ATOM 2234 O O . ALA A 1 273 ? 44.378 11.843 -28.554 1.00 84.69 273 ALA A O 1
ATOM 2235 N N . LYS A 1 274 ? 42.602 10.632 -29.239 1.00 85.50 274 LYS A N 1
ATOM 2236 C CA . LYS A 1 274 ? 41.747 10.954 -28.082 1.00 85.50 274 LYS A CA 1
ATOM 2237 C C . LYS A 1 274 ? 42.269 10.347 -26.777 1.00 85.50 274 LYS A C 1
ATOM 2239 O O . LYS A 1 274 ? 42.245 11.012 -25.751 1.00 85.50 274 LYS A O 1
ATOM 2244 N N . THR A 1 275 ? 42.752 9.103 -26.795 1.00 86.81 275 THR A N 1
ATOM 2245 C CA . THR A 1 275 ? 43.276 8.424 -25.595 1.00 86.81 275 THR A CA 1
ATOM 2246 C C . THR A 1 275 ? 44.602 9.016 -25.117 1.00 86.81 275 THR A C 1
ATOM 2248 O O . THR A 1 275 ? 44.817 9.137 -23.915 1.00 86.81 275 THR A O 1
ATOM 2251 N N . LEU A 1 276 ? 45.491 9.384 -26.042 1.00 82.56 276 LEU A N 1
ATOM 2252 C CA . LEU A 1 276 ? 46.791 9.991 -25.742 1.00 82.56 276 LEU A CA 1
ATOM 2253 C C . LEU A 1 276 ? 46.715 11.512 -25.541 1.00 82.56 276 LEU A C 1
ATOM 2255 O O . LEU A 1 276 ? 47.735 12.109 -25.206 1.00 82.56 276 LEU A O 1
ATOM 2259 N N . ASN A 1 277 ? 45.537 12.114 -25.749 1.00 82.75 277 ASN A N 1
ATOM 2260 C CA . ASN A 1 277 ? 45.262 13.546 -25.628 1.00 82.75 277 ASN A CA 1
ATOM 2261 C C . ASN A 1 277 ? 46.350 14.415 -26.291 1.00 82.75 277 ASN A C 1
ATOM 2263 O O . ASN A 1 277 ? 46.992 15.239 -25.642 1.00 82.75 277 ASN A O 1
ATOM 2267 N N . LEU A 1 278 ? 46.621 14.148 -27.573 1.00 79.88 278 LEU A N 1
ATOM 2268 C CA . LEU A 1 278 ? 47.683 14.813 -28.331 1.00 79.88 278 LEU A CA 1
ATOM 2269 C C . LEU A 1 278 ? 47.182 16.133 -28.929 1.00 79.88 278 LEU A C 1
ATOM 2271 O O . LEU A 1 278 ? 46.365 16.111 -29.844 1.00 79.88 278 LEU A O 1
ATOM 2275 N N . ASP A 1 279 ? 47.750 17.258 -28.492 1.00 78.50 279 ASP A N 1
ATOM 2276 C CA . ASP A 1 279 ? 47.387 18.599 -28.988 1.00 78.50 279 ASP A CA 1
ATOM 2277 C C . ASP A 1 279 ? 47.803 18.855 -30.455 1.00 78.50 279 ASP A C 1
ATOM 2279 O O . ASP A 1 279 ? 47.266 19.736 -31.114 1.00 78.50 279 ASP A O 1
ATOM 2283 N N . GLY A 1 280 ? 48.748 18.075 -30.996 1.00 81.50 280 GLY A N 1
ATOM 2284 C CA . GLY A 1 280 ? 49.298 18.239 -32.353 1.00 81.50 280 GLY A CA 1
ATOM 2285 C C . GLY A 1 280 ? 48.655 17.359 -33.433 1.00 81.50 280 GLY A C 1
ATOM 2286 O O . GLY A 1 280 ? 49.322 17.031 -34.419 1.00 81.50 280 GLY A O 1
ATOM 2287 N N . PHE A 1 281 ? 47.421 16.893 -33.219 1.00 89.38 281 PHE A N 1
ATOM 2288 C CA . PHE A 1 281 ? 46.643 16.101 -34.177 1.00 89.38 281 PHE A CA 1
ATOM 2289 C C . PHE A 1 281 ? 45.512 16.953 -34.764 1.00 89.38 281 PHE A C 1
ATOM 2291 O O . PHE A 1 281 ? 44.569 17.290 -34.054 1.00 89.38 281 PHE A O 1
ATOM 2298 N N . TYR A 1 282 ? 45.587 17.260 -36.061 1.00 88.62 282 TYR A N 1
ATOM 2299 C CA . TYR A 1 282 ? 44.582 18.083 -36.746 1.00 88.62 282 TYR A CA 1
ATOM 2300 C C . TYR A 1 282 ? 43.504 17.249 -37.443 1.00 88.62 282 TYR A C 1
ATOM 2302 O O . TYR A 1 282 ? 42.394 17.726 -37.644 1.00 88.62 282 TYR A O 1
ATOM 2310 N N . GLY A 1 283 ? 43.805 15.987 -37.762 1.00 89.31 283 GLY A N 1
ATOM 2311 C CA . GLY A 1 283 ? 42.874 15.077 -38.427 1.00 89.31 283 GLY A CA 1
ATOM 2312 C C . GLY A 1 283 ? 43.217 14.816 -39.896 1.00 89.31 283 GLY A C 1
ATOM 2313 O O . GLY A 1 283 ? 44.255 15.258 -40.390 1.00 89.31 283 GLY A O 1
ATOM 2314 N N . PRO A 1 284 ? 42.409 14.005 -40.595 1.00 90.50 284 PRO A N 1
ATOM 2315 C CA . PRO A 1 284 ? 42.559 13.756 -42.024 1.00 90.50 284 PRO A CA 1
ATOM 2316 C C . PRO A 1 284 ? 42.286 15.006 -42.864 1.00 90.50 284 PRO A C 1
ATOM 2318 O O . PRO A 1 284 ? 41.465 15.845 -42.507 1.00 90.50 284 PRO A O 1
ATOM 2321 N N . LEU 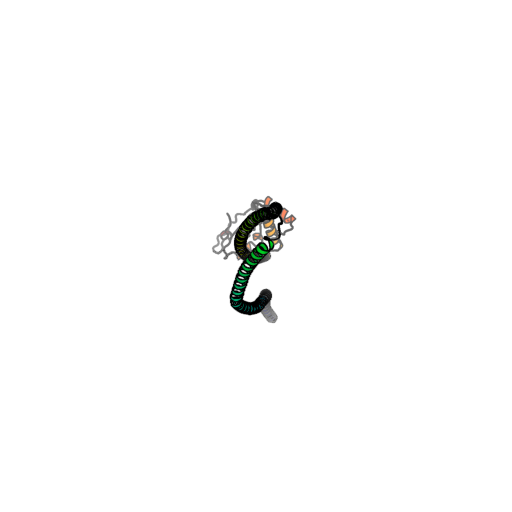A 1 285 ? 42.935 15.086 -44.025 1.00 89.12 285 LEU A N 1
ATOM 2322 C CA . LEU A 1 285 ? 42.878 16.244 -44.913 1.00 89.12 285 LEU A CA 1
ATOM 2323 C C . LEU A 1 285 ? 41.449 16.615 -45.333 1.00 89.12 285 LEU A C 1
ATOM 2325 O O . LEU A 1 285 ? 41.150 17.799 -45.419 1.00 89.12 285 LEU A O 1
ATOM 2329 N N . TYR A 1 286 ? 40.557 15.641 -45.535 1.00 87.00 286 TYR A N 1
ATOM 2330 C CA . TYR A 1 286 ? 39.159 15.912 -45.902 1.00 87.00 286 TYR A CA 1
ATOM 2331 C C . TYR A 1 286 ? 38.353 16.694 -44.847 1.00 87.00 286 TYR A C 1
ATOM 2333 O O . TYR A 1 286 ? 37.309 17.234 -45.185 1.00 87.00 286 TYR A O 1
ATOM 2341 N N . GLU A 1 287 ? 38.799 16.762 -43.587 1.00 89.12 287 GLU A N 1
ATOM 2342 C CA . GLU A 1 287 ? 38.130 17.558 -42.540 1.00 89.12 287 GLU A CA 1
ATOM 2343 C C . GLU A 1 287 ? 38.663 18.994 -42.452 1.00 89.12 287 GLU A C 1
ATOM 2345 O O . GLU A 1 287 ? 38.114 19.809 -41.714 1.00 89.12 287 GLU A O 1
ATOM 2350 N N . LEU A 1 288 ? 39.736 19.308 -43.184 1.00 90.50 288 LEU A N 1
ATOM 2351 C CA . LEU A 1 288 ? 40.505 20.548 -43.032 1.00 90.50 288 LEU A CA 1
ATOM 2352 C C . LEU A 1 288 ? 40.251 21.575 -44.143 1.00 90.50 288 LEU A C 1
ATOM 2354 O O . LEU A 1 288 ? 40.793 22.679 -44.095 1.00 90.50 288 LEU A O 1
ATOM 2358 N N . PHE A 1 289 ? 39.438 21.238 -45.144 1.00 90.50 289 PHE A N 1
ATOM 2359 C CA . PHE A 1 289 ? 39.033 22.169 -46.191 1.00 90.50 289 PHE A CA 1
ATOM 2360 C C . PHE A 1 289 ? 37.577 21.939 -46.595 1.00 90.50 289 PHE A C 1
ATOM 2362 O O . PHE A 1 289 ? 37.067 20.827 -46.506 1.00 90.50 289 PHE A O 1
ATOM 2369 N N . ASN A 1 290 ? 36.927 22.992 -47.087 1.00 88.88 290 ASN A N 1
ATOM 2370 C CA . ASN A 1 290 ? 35.595 22.923 -47.683 1.00 88.88 290 ASN A CA 1
ATOM 2371 C C . ASN A 1 290 ? 35.655 23.294 -49.170 1.00 88.88 290 ASN A C 1
ATOM 2373 O O . ASN A 1 290 ? 36.502 24.087 -49.601 1.00 88.88 290 ASN A O 1
ATOM 2377 N N . VAL A 1 291 ? 34.730 22.727 -49.942 1.00 89.81 291 VAL A N 1
ATOM 2378 C CA . VAL A 1 291 ? 34.556 22.952 -51.385 1.00 89.81 291 VAL A CA 1
ATOM 2379 C C . VAL A 1 291 ? 33.090 23.262 -51.651 1.00 89.81 291 VAL A C 1
ATOM 2381 O O . VAL A 1 291 ? 32.215 22.817 -50.918 1.00 89.81 291 VAL A O 1
ATOM 2384 N N . THR A 1 292 ? 32.821 24.034 -52.698 1.00 87.75 292 THR A N 1
ATOM 2385 C CA . THR A 1 292 ? 31.459 24.206 -53.219 1.00 87.75 292 THR A CA 1
ATOM 2386 C C . THR A 1 292 ? 31.045 22.980 -54.037 1.00 87.75 292 THR A C 1
ATOM 2388 O O . THR A 1 292 ? 31.849 22.465 -54.814 1.00 87.75 292 THR A O 1
ATOM 2391 N N . ASP A 1 293 ? 29.792 22.540 -53.892 1.00 85.88 293 ASP A N 1
ATOM 2392 C CA . ASP A 1 293 ? 29.260 21.299 -54.487 1.00 85.88 293 ASP A CA 1
ATOM 2393 C C . ASP A 1 293 ? 29.534 21.162 -55.997 1.00 85.88 293 ASP A C 1
ATOM 2395 O O . ASP A 1 293 ? 29.765 20.061 -56.496 1.00 85.88 293 ASP A O 1
ATOM 2399 N N . GLU A 1 294 ? 29.583 22.282 -56.728 1.00 88.00 294 GLU A N 1
ATOM 2400 C CA . GLU A 1 294 ? 29.894 22.331 -58.165 1.00 88.00 294 GLU A CA 1
ATOM 2401 C C . GLU A 1 294 ? 31.256 21.711 -58.529 1.00 88.00 294 GLU A C 1
ATOM 2403 O O . GLU A 1 294 ? 31.418 21.192 -59.635 1.00 88.00 294 GLU A O 1
ATOM 2408 N N . TYR A 1 295 ? 32.239 21.750 -57.621 1.00 87.44 295 TYR A N 1
ATOM 2409 C CA . TYR A 1 295 ? 33.607 21.275 -57.873 1.00 87.44 295 TYR A CA 1
ATOM 2410 C C . TYR A 1 295 ? 33.987 20.036 -57.054 1.00 87.44 295 TYR A C 1
ATOM 2412 O O . TYR A 1 295 ? 35.110 19.547 -57.197 1.00 87.44 295 TYR A O 1
ATOM 2420 N N . ASP A 1 296 ? 33.080 19.499 -56.234 1.00 86.25 296 ASP A N 1
ATOM 2421 C CA . ASP A 1 296 ? 33.371 18.401 -55.304 1.00 86.25 296 ASP A CA 1
ATOM 2422 C C . ASP A 1 296 ? 33.882 17.144 -56.028 1.00 86.25 296 ASP A C 1
ATOM 2424 O O . ASP A 1 296 ? 34.941 16.607 -55.703 1.00 86.25 296 ASP A O 1
ATOM 2428 N N . VAL A 1 297 ? 33.216 16.736 -57.114 1.00 86.75 297 VAL A N 1
ATOM 2429 C CA . VAL A 1 297 ? 33.643 15.579 -57.922 1.00 86.75 297 VAL A CA 1
ATOM 2430 C C . VAL A 1 297 ? 35.052 15.783 -58.494 1.00 86.75 297 VAL A C 1
ATOM 2432 O O . VAL A 1 297 ? 35.878 14.871 -58.462 1.00 86.75 297 VAL A O 1
ATOM 2435 N N . ALA A 1 298 ? 35.359 16.985 -58.990 1.00 88.06 298 ALA A N 1
ATOM 2436 C CA . ALA A 1 298 ? 36.659 17.294 -59.582 1.00 88.06 298 ALA A CA 1
ATOM 2437 C C . ALA A 1 298 ? 37.786 17.268 -58.538 1.00 88.06 298 ALA A C 1
ATOM 2439 O O . ALA A 1 298 ? 38.865 16.730 -58.805 1.00 88.06 298 ALA A O 1
ATOM 2440 N N . VAL A 1 299 ? 37.533 17.809 -57.344 1.00 88.38 299 VAL A N 1
ATOM 2441 C CA . VAL A 1 299 ? 38.481 17.788 -56.224 1.00 88.38 299 VAL A CA 1
ATOM 2442 C C . VAL A 1 299 ? 38.673 16.360 -55.708 1.00 88.38 299 VAL A C 1
ATOM 2444 O O . VAL A 1 299 ? 39.815 15.926 -55.564 1.00 88.38 299 VAL A O 1
ATOM 2447 N N . ASN A 1 300 ? 37.594 15.594 -55.527 1.00 86.31 300 ASN A N 1
ATOM 2448 C CA . ASN A 1 300 ? 37.652 14.211 -55.049 1.00 86.31 300 ASN A CA 1
ATOM 2449 C C . ASN A 1 300 ? 38.447 13.297 -55.988 1.00 86.31 300 ASN A C 1
ATOM 2451 O O . ASN A 1 300 ? 39.312 12.544 -55.536 1.00 86.31 300 ASN A O 1
ATOM 2455 N N . VAL A 1 301 ? 38.215 13.397 -57.301 1.00 87.25 301 VAL A N 1
ATOM 2456 C CA . VAL A 1 301 ? 38.949 12.601 -58.300 1.00 87.25 301 VAL A CA 1
ATOM 2457 C C . VAL A 1 301 ? 40.420 13.015 -58.368 1.00 87.25 301 VAL A C 1
ATOM 2459 O O . VAL A 1 301 ? 41.292 12.158 -58.501 1.00 87.25 301 VAL A O 1
ATOM 2462 N N . THR A 1 302 ? 40.711 14.312 -58.242 1.00 87.94 302 THR A N 1
ATOM 2463 C CA . THR A 1 302 ? 42.086 14.831 -58.316 1.00 87.94 302 THR A CA 1
ATOM 2464 C C . THR A 1 302 ? 42.901 14.481 -57.070 1.00 87.94 302 THR A C 1
ATOM 2466 O O . THR A 1 302 ? 44.068 14.108 -57.183 1.00 87.94 302 THR A O 1
ATOM 2469 N N . ALA A 1 303 ? 42.311 14.588 -55.878 1.00 85.19 303 ALA A N 1
ATOM 2470 C CA . ALA A 1 303 ? 43.006 14.331 -54.620 1.00 85.19 303 ALA A CA 1
ATOM 2471 C C . ALA A 1 303 ? 43.076 12.832 -54.273 1.00 85.19 303 ALA A C 1
ATOM 2473 O O . ALA A 1 303 ? 44.073 12.381 -53.693 1.00 85.19 303 ALA A O 1
ATOM 2474 N N . GLY A 1 304 ? 42.060 12.048 -54.650 1.00 85.94 304 GLY A N 1
ATOM 2475 C CA . GLY A 1 304 ? 42.027 10.594 -54.491 1.00 85.94 304 GLY A CA 1
ATOM 2476 C C . GLY A 1 304 ? 42.367 10.140 -53.067 1.00 85.94 304 GLY A C 1
ATOM 2477 O O . GLY A 1 304 ? 41.805 10.620 -52.085 1.00 85.94 304 GLY A O 1
ATOM 2478 N N . SER A 1 305 ? 43.342 9.234 -52.928 1.00 83.44 305 SER A N 1
ATOM 2479 C CA . SER A 1 305 ? 43.774 8.712 -51.621 1.00 83.44 305 SER A CA 1
ATOM 2480 C C . SER A 1 305 ? 44.458 9.744 -50.716 1.00 83.44 305 SER A C 1
ATOM 2482 O O . SER A 1 305 ? 44.644 9.478 -49.527 1.00 83.44 305 SER A O 1
ATOM 2484 N N . SER A 1 306 ? 44.856 10.896 -51.261 1.00 86.50 306 SER A N 1
ATOM 2485 C CA . SER A 1 306 ? 45.552 11.948 -50.509 1.00 86.50 306 SER A CA 1
ATOM 2486 C C . SER A 1 306 ? 44.632 12.647 -49.507 1.00 86.50 306 SER A C 1
ATOM 2488 O O . SER A 1 306 ? 45.104 13.173 -48.504 1.00 86.50 306 SER A O 1
ATOM 2490 N N . LEU A 1 307 ? 43.314 12.587 -49.729 1.00 87.19 307 LEU A N 1
ATOM 2491 C CA . LEU A 1 307 ? 42.292 13.113 -48.816 1.00 87.19 307 LEU A CA 1
ATOM 2492 C C . LEU A 1 307 ? 42.299 12.425 -47.447 1.00 87.19 307 LEU A C 1
ATOM 2494 O O . LEU A 1 307 ? 41.948 13.032 -46.439 1.00 87.19 307 LEU A O 1
ATOM 2498 N N . PHE A 1 308 ? 42.733 11.165 -47.396 1.00 87.75 308 PHE A N 1
ATOM 2499 C CA . PHE A 1 308 ? 42.800 10.381 -46.162 1.00 87.75 308 PHE A CA 1
ATOM 2500 C C . PHE A 1 308 ? 44.129 10.546 -45.416 1.00 87.75 308 PHE A C 1
ATOM 2502 O O . PHE A 1 308 ? 44.373 9.854 -44.428 1.00 87.75 308 PHE A O 1
ATOM 2509 N N . HIS A 1 309 ? 45.024 11.414 -45.894 1.00 90.50 309 HIS A N 1
ATOM 2510 C CA . HIS A 1 309 ? 46.276 11.692 -45.204 1.00 90.50 309 HIS A CA 1
ATOM 2511 C C . HIS A 1 309 ? 46.013 12.494 -43.935 1.00 90.50 309 HIS A C 1
ATOM 2513 O O . HIS A 1 309 ? 45.296 13.488 -43.955 1.00 90.50 309 HIS A O 1
ATOM 2519 N N . VAL A 1 310 ? 46.595 12.044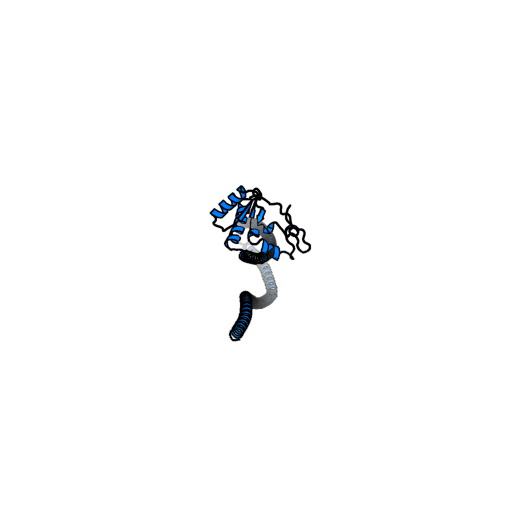 -42.828 1.00 91.31 310 VAL A N 1
ATOM 2520 C CA . VAL A 1 310 ? 46.397 12.643 -41.509 1.00 91.31 310 VAL A CA 1
ATOM 2521 C C . VAL A 1 310 ? 47.426 13.737 -41.280 1.00 91.31 310 VAL A C 1
ATOM 2523 O O . VAL A 1 310 ? 48.627 13.468 -41.272 1.00 91.31 310 VAL A O 1
ATOM 2526 N N . VAL A 1 311 ? 46.956 14.960 -41.062 1.00 91.88 311 VAL A N 1
ATOM 2527 C CA . VAL A 1 311 ? 47.788 16.130 -40.793 1.00 91.88 311 VAL A CA 1
ATOM 2528 C C . VAL A 1 311 ? 48.133 16.189 -39.305 1.00 91.88 311 VAL A C 1
ATOM 2530 O O . VAL A 1 311 ? 47.273 16.066 -38.428 1.00 91.88 311 VAL A O 1
ATOM 2533 N N . VAL A 1 312 ? 49.424 16.353 -39.022 1.00 91.62 312 VAL A N 1
ATOM 2534 C CA . VAL A 1 312 ? 49.988 16.422 -37.667 1.00 91.62 312 VAL A CA 1
ATOM 2535 C C . VAL A 1 312 ? 51.022 17.535 -37.592 1.00 91.62 312 VAL A C 1
ATOM 2537 O O . VAL A 1 312 ? 51.660 17.854 -38.588 1.00 91.62 312 VAL A O 1
ATOM 2540 N N . ASP A 1 313 ? 51.215 18.107 -36.410 1.00 90.94 313 ASP A N 1
ATOM 2541 C CA . ASP A 1 313 ? 52.131 19.236 -36.210 1.00 90.94 313 ASP A CA 1
ATOM 2542 C C . ASP A 1 313 ? 53.602 18.859 -36.497 1.00 90.94 313 ASP A C 1
ATOM 2544 O O . ASP A 1 313 ? 54.283 19.457 -37.333 1.00 90.94 313 ASP A O 1
ATOM 2548 N N . THR A 1 314 ? 54.085 17.771 -35.878 1.00 90.38 314 THR A N 1
ATOM 2549 C CA . THR A 1 314 ? 55.485 17.329 -35.998 1.00 90.38 314 THR A CA 1
ATOM 2550 C C . THR A 1 314 ? 55.632 15.837 -36.290 1.00 90.38 314 THR A C 1
ATOM 2552 O O . THR A 1 314 ? 54.785 15.014 -35.928 1.00 90.38 314 THR A O 1
ATOM 2555 N N . ASP A 1 315 ? 56.778 15.455 -36.863 1.00 89.31 315 ASP A N 1
ATOM 2556 C CA . ASP A 1 315 ? 57.147 14.044 -37.067 1.00 89.31 315 ASP A CA 1
ATOM 2557 C C . ASP A 1 315 ? 57.162 13.224 -35.773 1.00 89.31 315 ASP A C 1
ATOM 2559 O O . ASP A 1 315 ? 56.923 12.016 -35.793 1.00 89.31 315 ASP A O 1
ATOM 2563 N N . GLN A 1 316 ? 57.481 13.859 -34.640 1.00 88.25 316 GLN A N 1
ATOM 2564 C CA . GLN A 1 316 ? 57.512 13.180 -33.347 1.00 88.25 316 GLN A CA 1
ATOM 2565 C C . GLN A 1 316 ? 56.103 12.735 -32.953 1.00 88.25 316 GLN A C 1
ATOM 2567 O O . GLN A 1 316 ? 55.916 11.593 -32.531 1.00 88.25 316 GLN A O 1
ATOM 2572 N N . THR A 1 317 ? 55.106 13.599 -33.157 1.00 87.44 317 THR A N 1
ATOM 2573 C CA . THR A 1 317 ? 53.691 13.270 -32.951 1.00 87.44 317 THR A CA 1
ATOM 2574 C C . THR A 1 317 ? 53.246 12.163 -33.906 1.00 87.44 317 THR A C 1
ATOM 2576 O O . THR A 1 317 ? 52.638 11.189 -33.462 1.00 87.44 317 THR A O 1
ATOM 2579 N N . ALA A 1 318 ? 53.636 12.242 -35.186 1.00 88.81 318 ALA A N 1
ATOM 2580 C CA . ALA A 1 318 ? 53.367 11.193 -36.174 1.00 88.81 318 ALA A CA 1
ATOM 2581 C C . ALA A 1 318 ? 53.924 9.829 -35.730 1.00 88.81 318 ALA A C 1
ATOM 2583 O O . ALA A 1 318 ? 53.223 8.821 -35.761 1.00 88.81 318 ALA A O 1
ATOM 2584 N N . THR A 1 319 ? 55.176 9.808 -35.264 1.00 89.19 319 THR A N 1
ATOM 2585 C CA . THR A 1 319 ? 55.878 8.587 -34.842 1.00 89.19 319 THR A CA 1
ATOM 2586 C C . THR A 1 319 ? 55.224 7.972 -33.608 1.00 89.19 319 THR A C 1
ATOM 2588 O O . THR A 1 319 ? 55.004 6.765 -33.575 1.00 89.19 319 THR A O 1
ATOM 2591 N N . ARG A 1 320 ? 54.826 8.792 -32.625 1.00 87.75 320 ARG A N 1
ATOM 2592 C CA . ARG A 1 320 ? 54.111 8.320 -31.426 1.00 87.75 320 ARG A CA 1
ATOM 2593 C C . ARG A 1 320 ? 52.782 7.650 -31.773 1.00 87.75 320 ARG A C 1
ATOM 2595 O O . ARG A 1 320 ? 52.479 6.583 -31.242 1.00 87.75 320 ARG A O 1
ATOM 2602 N N . ILE A 1 321 ? 52.005 8.255 -32.673 1.00 88.00 321 ILE A N 1
ATOM 2603 C CA . ILE A 1 321 ? 50.735 7.679 -33.132 1.00 88.00 321 ILE A CA 1
ATOM 2604 C C . ILE A 1 321 ? 50.997 6.392 -33.924 1.00 88.00 321 ILE A C 1
ATOM 2606 O O . ILE A 1 321 ? 50.312 5.395 -33.714 1.00 88.00 321 ILE A O 1
ATOM 2610 N N . LEU A 1 322 ? 52.014 6.380 -34.787 1.00 87.88 322 LEU A N 1
ATOM 2611 C CA . LEU A 1 322 ? 52.380 5.224 -35.606 1.00 87.88 322 LEU A CA 1
ATOM 2612 C C . LEU A 1 322 ? 52.858 4.035 -34.754 1.00 87.88 322 LEU A C 1
ATOM 2614 O O . LEU A 1 322 ? 52.479 2.898 -35.027 1.00 87.88 322 LEU A O 1
ATOM 2618 N N . GLU A 1 323 ? 53.633 4.268 -33.694 1.00 88.69 323 GLU A N 1
ATOM 2619 C CA . GLU A 1 323 ? 54.040 3.227 -32.742 1.00 88.69 323 GLU A CA 1
ATOM 2620 C C . GLU A 1 323 ? 52.840 2.602 -32.023 1.00 88.69 323 GLU A C 1
ATOM 2622 O O . GLU A 1 323 ? 52.770 1.378 -31.881 1.00 88.69 323 GLU A O 1
ATOM 2627 N N . ALA A 1 324 ? 51.885 3.426 -31.585 1.00 86.50 324 ALA A N 1
ATOM 2628 C CA . ALA A 1 324 ? 50.649 2.953 -30.968 1.00 86.50 324 ALA A CA 1
ATOM 2629 C C . ALA A 1 324 ? 49.779 2.176 -31.973 1.00 86.50 324 ALA A C 1
ATOM 2631 O O . ALA A 1 324 ? 49.305 1.083 -31.666 1.00 86.50 324 ALA A O 1
ATOM 2632 N N . LEU A 1 325 ? 49.655 2.678 -33.203 1.00 88.00 325 LEU A N 1
ATOM 2633 C CA . LEU A 1 325 ? 48.897 2.037 -34.277 1.00 88.00 325 LEU A CA 1
ATOM 2634 C C . LEU A 1 325 ? 4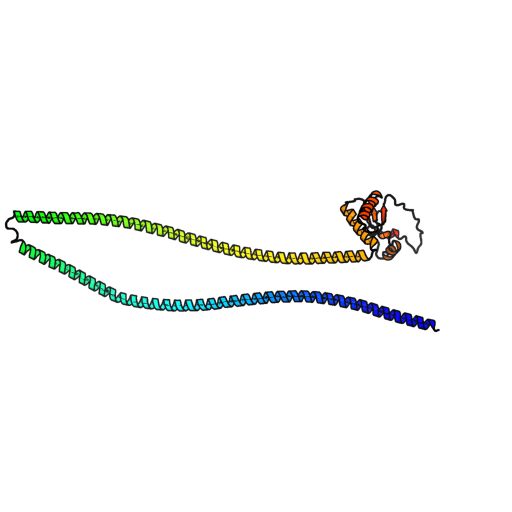9.488 0.671 -34.670 1.00 88.00 325 LEU A C 1
ATOM 2636 O O . LEU A 1 325 ? 48.752 -0.299 -34.860 1.00 88.00 325 LEU A O 1
ATOM 2640 N N . ASN A 1 326 ? 50.820 0.570 -34.739 1.00 86.56 326 ASN A N 1
ATOM 2641 C CA . ASN A 1 326 ? 51.529 -0.674 -35.044 1.00 86.56 326 ASN A CA 1
ATOM 2642 C C . ASN A 1 326 ? 51.390 -1.719 -33.931 1.00 86.56 326 ASN A C 1
ATOM 2644 O O . ASN A 1 326 ? 51.284 -2.909 -34.233 1.00 86.56 326 ASN A O 1
ATOM 2648 N N . LYS A 1 327 ? 51.352 -1.298 -32.658 1.00 86.69 327 LYS A N 1
ATOM 2649 C CA . LYS A 1 327 ? 51.069 -2.201 -31.526 1.00 86.69 327 LYS A CA 1
ATOM 2650 C C . LYS A 1 327 ? 49.679 -2.828 -31.643 1.00 86.69 327 LYS A C 1
ATOM 2652 O O . LYS A 1 327 ? 49.526 -4.011 -31.354 1.00 86.69 327 LYS A O 1
ATOM 2657 N N . GLU A 1 328 ? 48.698 -2.063 -32.117 1.00 83.38 328 GLU A N 1
ATOM 2658 C CA . GLU A 1 328 ? 47.321 -2.529 -32.322 1.00 83.38 328 GLU A CA 1
ATOM 2659 C C . GLU A 1 328 ? 47.097 -3.229 -33.678 1.00 83.38 328 GLU A C 1
ATOM 2661 O O . GLU A 1 328 ? 46.024 -3.787 -33.903 1.00 83.38 328 GLU A O 1
ATOM 2666 N N . LYS A 1 329 ? 48.094 -3.227 -34.582 1.00 80.25 329 LYS A N 1
ATOM 2667 C CA . LYS A 1 329 ? 48.000 -3.730 -35.972 1.00 80.25 329 LYS A CA 1
ATOM 2668 C C . LYS A 1 329 ? 46.765 -3.200 -36.715 1.00 80.25 329 LYS A C 1
ATOM 2670 O O . LYS A 1 329 ? 46.151 -3.911 -37.511 1.00 80.25 329 LYS A O 1
ATOM 2675 N N . ALA A 1 330 ? 46.396 -1.950 -36.453 1.00 76.56 330 ALA A N 1
ATOM 2676 C CA . ALA A 1 330 ? 45.073 -1.431 -36.778 1.00 76.56 330 ALA A CA 1
ATOM 2677 C C . ALA A 1 330 ? 44.975 -0.749 -38.157 1.00 76.56 330 ALA A C 1
ATOM 2679 O O . ALA A 1 330 ? 44.227 0.203 -38.310 1.00 76.56 330 ALA A O 1
ATOM 2680 N N . GLY A 1 331 ? 45.689 -1.238 -39.178 1.00 81.31 331 GLY A N 1
ATOM 2681 C CA . GLY A 1 331 ? 45.554 -0.765 -40.567 1.00 81.31 331 GLY A CA 1
ATOM 2682 C C . GLY A 1 331 ? 46.699 0.124 -41.068 1.00 81.31 331 GLY A C 1
ATOM 2683 O O . GLY A 1 331 ? 47.798 0.111 -40.517 1.00 81.31 331 GLY A O 1
ATOM 2684 N N . ARG A 1 332 ? 46.457 0.858 -42.164 1.00 83.81 332 ARG A N 1
ATOM 2685 C CA . ARG A 1 332 ? 47.450 1.685 -42.872 1.00 83.81 332 ARG A CA 1
ATOM 2686 C C . ARG A 1 332 ? 47.000 3.140 -42.932 1.00 83.81 332 ARG A C 1
ATOM 2688 O O . ARG A 1 332 ? 45.973 3.443 -43.533 1.00 83.81 332 ARG A O 1
ATOM 2695 N N . VAL A 1 333 ? 47.825 4.036 -42.395 1.00 86.06 333 VAL A N 1
ATOM 2696 C CA . VAL A 1 333 ? 47.604 5.488 -42.421 1.00 86.06 333 VAL A CA 1
ATOM 2697 C C . VAL A 1 333 ? 48.864 6.188 -42.913 1.00 86.06 333 VAL A C 1
ATOM 2699 O O . VAL A 1 333 ? 49.974 5.806 -42.544 1.00 86.06 333 VAL A O 1
ATOM 2702 N N . THR A 1 334 ? 48.686 7.216 -43.738 1.00 88.94 334 THR A N 1
ATOM 2703 C CA . THR A 1 334 ? 49.767 8.104 -44.177 1.00 88.94 334 THR A CA 1
ATOM 2704 C C . THR A 1 334 ? 49.659 9.415 -43.411 1.00 88.94 334 THR A C 1
ATOM 2706 O O . THR A 1 334 ? 48.595 10.032 -43.399 1.00 88.94 334 THR A O 1
ATOM 2709 N N . PHE A 1 335 ? 50.753 9.838 -42.781 1.00 91.38 335 PHE A N 1
ATOM 2710 C CA . PHE A 1 335 ? 50.828 11.098 -42.043 1.00 91.38 335 PHE A CA 1
ATOM 2711 C C . PHE A 1 335 ? 51.488 12.193 -42.885 1.00 91.38 335 PHE A C 1
ATOM 2713 O O . PHE A 1 335 ? 52.436 11.921 -43.622 1.00 91.38 335 PHE A O 1
ATOM 2720 N N . MET A 1 336 ? 51.010 13.426 -42.728 1.00 91.25 336 MET A N 1
ATOM 2721 C CA . MET A 1 336 ? 51.554 14.645 -43.324 1.00 91.25 336 MET A CA 1
ATOM 2722 C C . MET A 1 336 ? 51.980 15.606 -42.207 1.00 91.25 336 MET A C 1
ATOM 2724 O O . MET A 1 336 ? 51.156 16.376 -41.711 1.00 91.25 336 MET A O 1
ATOM 2728 N N . PRO A 1 337 ? 53.245 15.528 -41.761 1.00 91.31 337 PRO A N 1
ATOM 2729 C CA . PRO A 1 337 ? 53.749 16.374 -40.692 1.00 91.31 337 PRO A CA 1
ATOM 2730 C C . PRO A 1 337 ? 54.068 17.786 -41.211 1.00 91.31 337 PRO A C 1
ATOM 2732 O O . PRO A 1 337 ? 54.855 17.945 -42.150 1.00 91.31 337 PRO A O 1
ATOM 2735 N N . LEU A 1 338 ? 53.458 18.808 -40.602 1.00 89.81 338 LEU A N 1
ATOM 2736 C CA . LEU A 1 338 ? 53.560 20.209 -41.033 1.00 89.81 338 LEU A CA 1
ATOM 2737 C C . LEU A 1 338 ? 55.013 20.701 -41.049 1.00 89.81 338 LEU A C 1
ATOM 2739 O O . LEU A 1 338 ? 55.425 21.390 -41.981 1.00 89.81 338 LEU A O 1
ATOM 2743 N N . ASN A 1 339 ? 55.828 20.266 -40.086 1.00 88.31 339 ASN A N 1
ATOM 2744 C CA . ASN A 1 339 ? 57.243 20.633 -39.984 1.00 88.31 339 ASN A CA 1
ATOM 2745 C C . ASN A 1 339 ? 58.142 20.141 -41.145 1.00 88.31 339 ASN A C 1
ATOM 2747 O O . ASN A 1 339 ? 59.271 20.618 -41.264 1.00 88.31 339 ASN A O 1
ATOM 2751 N N . ARG A 1 340 ? 57.694 19.189 -41.982 1.00 84.00 340 ARG A N 1
ATOM 2752 C CA . ARG A 1 340 ? 58.462 18.659 -43.133 1.00 84.00 340 ARG A CA 1
ATOM 2753 C C . ARG A 1 340 ? 57.849 18.965 -44.496 1.00 84.00 340 ARG A C 1
ATOM 2755 O O . ARG A 1 340 ? 58.395 18.533 -45.517 1.00 84.00 340 ARG A O 1
ATOM 2762 N N . LEU A 1 341 ? 56.725 19.674 -44.543 1.00 85.00 341 LEU A N 1
ATOM 2763 C CA . LEU A 1 341 ? 56.066 20.000 -45.802 1.00 85.00 341 LEU A CA 1
ATOM 2764 C C . LEU A 1 341 ? 56.867 21.063 -46.562 1.00 85.00 341 LEU A C 1
ATOM 2766 O O . LEU A 1 341 ? 56.936 22.221 -46.168 1.00 85.00 341 LEU A O 1
ATOM 2770 N N . ASN A 1 342 ? 57.450 20.662 -47.692 1.00 80.56 342 ASN A N 1
ATOM 2771 C CA . ASN A 1 342 ? 58.104 21.571 -48.629 1.00 80.56 342 ASN A CA 1
ATOM 2772 C C . ASN A 1 342 ? 57.139 21.910 -49.766 1.00 80.56 342 ASN A C 1
ATOM 2774 O O . ASN A 1 342 ? 56.951 21.114 -50.691 1.00 80.56 342 ASN A O 1
ATOM 2778 N N . THR A 1 343 ? 56.541 23.098 -49.720 1.00 78.69 343 THR A N 1
ATOM 2779 C CA . THR A 1 343 ? 55.696 23.597 -50.807 1.00 78.69 343 THR A CA 1
ATOM 2780 C C . THR A 1 343 ? 56.566 24.204 -51.909 1.00 78.69 343 THR A C 1
ATOM 2782 O O . THR A 1 343 ? 57.471 25.001 -51.661 1.00 78.69 343 THR A O 1
ATOM 2785 N N . LYS A 1 344 ? 56.322 23.812 -53.164 1.00 77.62 344 LYS A N 1
ATOM 2786 C CA . LYS A 1 344 ? 56.924 24.479 -54.325 1.00 77.62 344 LYS A CA 1
ATOM 2787 C C . LYS A 1 344 ? 55.986 25.605 -54.764 1.00 77.62 344 LYS A C 1
ATOM 2789 O O . LYS A 1 344 ? 54.830 25.298 -55.073 1.00 77.62 344 LYS A O 1
ATOM 2794 N N . PRO A 1 345 ? 56.436 26.872 -54.830 1.00 69.50 345 PRO A N 1
ATOM 2795 C CA . PRO A 1 345 ? 55.606 27.939 -55.370 1.00 69.50 345 PRO A CA 1
ATOM 2796 C C . PRO A 1 345 ? 55.311 27.616 -56.836 1.00 69.50 345 PRO A C 1
ATOM 2798 O O . PRO A 1 345 ? 56.213 27.545 -57.669 1.00 69.50 345 PRO A O 1
ATOM 2801 N N . SER A 1 346 ? 54.043 27.336 -57.122 1.00 72.44 346 SER A N 1
ATOM 2802 C CA . SER A 1 346 ? 53.580 26.986 -58.461 1.00 72.44 346 SER A CA 1
ATOM 2803 C C . SER A 1 346 ? 53.016 28.239 -59.116 1.00 72.44 346 SER A C 1
ATOM 2805 O O . SER A 1 346 ? 52.044 28.810 -58.625 1.00 72.44 346 SER A O 1
ATOM 2807 N N . THR A 1 347 ? 53.633 28.680 -60.211 1.00 78.06 347 THR A N 1
ATOM 2808 C CA . THR A 1 347 ? 53.087 29.758 -61.042 1.00 78.06 347 THR A CA 1
ATOM 2809 C C . THR A 1 347 ? 51.997 29.167 -61.925 1.00 78.06 347 THR A C 1
ATOM 2811 O O . THR A 1 347 ? 52.281 28.355 -62.805 1.00 78.06 347 THR A O 1
ATOM 2814 N N . TYR A 1 348 ? 50.747 29.541 -61.670 1.00 80.69 348 TYR A N 1
ATOM 2815 C CA . TYR A 1 348 ? 49.614 29.087 -62.471 1.00 80.69 348 TYR A CA 1
ATOM 2816 C C . TYR A 1 348 ? 49.494 29.934 -63.750 1.00 80.69 348 TYR A C 1
ATOM 2818 O O . TYR A 1 348 ? 49.613 31.157 -63.657 1.00 80.69 348 TYR A O 1
ATOM 2826 N N . PRO A 1 349 ? 49.261 29.329 -64.929 1.00 81.00 349 PRO A N 1
ATOM 2827 C CA . PRO A 1 349 ? 49.020 30.079 -66.158 1.00 81.00 349 PRO A CA 1
ATOM 2828 C C . PRO A 1 349 ? 47.677 30.820 -66.093 1.00 81.00 349 PRO A C 1
ATOM 2830 O O . PRO A 1 349 ? 46.683 30.278 -65.609 1.00 81.00 349 PRO A O 1
ATOM 2833 N N . GLU A 1 350 ? 47.645 32.052 -66.601 1.00 75.31 350 GLU A N 1
ATOM 2834 C CA . GLU A 1 350 ? 46.411 32.815 -66.801 1.00 75.31 350 GLU A CA 1
ATOM 2835 C C . GLU A 1 350 ? 45.801 32.410 -68.149 1.00 75.31 350 GLU A C 1
ATOM 2837 O O . GLU A 1 350 ? 46.265 32.835 -69.204 1.00 75.31 350 GLU A O 1
ATOM 2842 N N . ALA A 1 351 ? 44.801 31.531 -68.115 1.00 78.00 351 ALA A N 1
ATOM 2843 C CA . ALA A 1 351 ? 44.017 31.129 -69.281 1.00 78.00 351 ALA A CA 1
ATOM 2844 C C . ALA A 1 351 ? 42.557 31.564 -69.085 1.00 78.00 351 ALA A C 1
ATOM 2846 O O . ALA A 1 351 ? 42.044 31.472 -67.973 1.00 78.00 351 ALA A O 1
ATOM 2847 N N . GLU A 1 352 ? 41.882 32.012 -70.149 1.00 76.25 352 GLU A N 1
ATOM 2848 C CA . GLU A 1 352 ? 40.464 32.419 -70.078 1.00 76.25 352 GLU A CA 1
ATOM 2849 C C . GLU A 1 352 ? 39.527 31.233 -69.769 1.00 76.25 352 GLU A C 1
ATOM 2851 O O . GLU A 1 352 ? 38.504 31.414 -69.113 1.00 76.25 352 GLU A O 1
ATOM 2856 N N . ASP A 1 353 ? 39.933 30.010 -70.135 1.00 83.56 353 ASP A N 1
ATOM 2857 C CA . ASP A 1 353 ? 39.119 28.789 -70.018 1.00 83.56 353 ASP A CA 1
ATOM 2858 C C . ASP A 1 353 ? 39.477 27.895 -68.810 1.00 83.56 353 ASP A C 1
ATOM 2860 O O . ASP A 1 353 ? 38.950 26.789 -68.675 1.00 83.56 353 ASP A O 1
ATOM 2864 N N . ALA A 1 354 ? 40.391 28.319 -67.927 1.00 82.25 354 ALA A N 1
ATOM 2865 C CA . ALA A 1 354 ? 40.817 27.511 -66.781 1.00 82.25 354 ALA A CA 1
ATOM 2866 C C . ALA A 1 354 ? 41.097 28.355 -65.534 1.00 82.25 354 ALA A C 1
ATOM 2868 O O . ALA A 1 354 ? 41.712 29.416 -65.596 1.00 82.25 354 ALA A O 1
ATOM 2869 N N . PHE A 1 355 ? 40.711 27.840 -64.366 1.00 84.62 355 PHE A N 1
ATOM 2870 C CA . PHE A 1 355 ? 41.009 28.459 -63.076 1.00 84.62 355 PHE A CA 1
ATOM 2871 C C . PHE A 1 355 ? 41.774 27.492 -62.156 1.00 84.62 355 PHE A C 1
ATOM 2873 O O . PHE A 1 355 ? 41.524 26.286 -62.176 1.00 84.62 355 PHE A O 1
ATOM 2880 N N . PRO A 1 356 ? 42.696 27.993 -61.310 1.00 86.56 356 PRO A N 1
ATOM 2881 C CA . PRO A 1 356 ? 43.371 27.163 -60.317 1.00 86.56 356 PRO A CA 1
ATOM 2882 C C . PRO A 1 356 ? 42.385 26.611 -59.282 1.00 86.56 356 PRO A C 1
ATOM 2884 O O . PRO A 1 356 ? 41.696 27.381 -58.610 1.00 86.56 356 PRO A O 1
ATOM 2887 N N . MET A 1 357 ? 42.382 25.289 -59.096 1.00 85.25 357 MET A N 1
ATOM 2888 C CA . MET A 1 357 ? 41.511 24.591 -58.139 1.00 85.25 357 MET A CA 1
ATOM 2889 C C . MET A 1 357 ? 41.664 25.127 -56.705 1.00 85.25 357 MET A C 1
ATOM 2891 O O . MET A 1 357 ? 40.671 25.299 -56.008 1.00 85.25 357 MET A O 1
ATOM 2895 N N . ILE A 1 358 ? 42.883 25.508 -56.300 1.00 86.44 358 ILE A N 1
ATOM 2896 C CA . ILE A 1 358 ? 43.172 26.065 -54.967 1.00 86.44 358 ILE A CA 1
ATOM 2897 C C . ILE A 1 358 ? 42.381 27.345 -54.649 1.00 86.44 358 ILE A C 1
ATOM 2899 O O . ILE A 1 358 ? 42.076 27.591 -53.490 1.00 86.44 358 ILE A O 1
ATOM 2903 N N . LYS A 1 359 ? 41.989 28.140 -55.659 1.00 85.19 359 LYS A N 1
ATOM 2904 C CA . LYS A 1 359 ? 41.185 29.363 -55.459 1.00 85.19 359 LYS A CA 1
ATOM 2905 C C . LYS A 1 359 ? 39.717 29.070 -55.123 1.00 85.19 359 LYS A C 1
ATOM 2907 O O . LYS A 1 359 ? 38.981 29.993 -54.786 1.00 85.19 359 LYS A O 1
ATOM 2912 N N . LYS A 1 360 ? 39.277 27.818 -55.278 1.00 87.00 360 LYS A N 1
ATOM 2913 C CA . LYS A 1 360 ? 37.909 27.358 -54.997 1.00 87.00 360 LYS A CA 1
ATOM 2914 C C . LYS A 1 360 ? 37.814 26.494 -53.735 1.00 87.00 360 LYS A C 1
ATOM 2916 O O . LYS A 1 360 ? 36.717 26.066 -53.393 1.00 87.00 360 LYS A O 1
ATOM 2921 N N . LEU A 1 361 ? 38.938 26.269 -53.050 1.00 88.56 361 LEU A N 1
ATOM 2922 C CA . LEU A 1 361 ? 39.000 25.599 -51.754 1.00 88.56 361 LEU A CA 1
ATOM 2923 C C . LEU A 1 361 ? 39.064 26.652 -50.647 1.00 88.56 361 LEU A C 1
ATOM 2925 O O . LEU A 1 361 ? 39.819 27.617 -50.753 1.00 88.56 361 LEU A O 1
ATOM 2929 N N . THR A 1 362 ? 38.312 26.449 -49.573 1.00 90.12 362 THR A N 1
ATOM 2930 C CA . THR A 1 362 ? 38.427 27.249 -48.346 1.00 90.12 362 THR A CA 1
ATOM 2931 C C . THR A 1 362 ? 39.058 26.393 -47.256 1.00 90.12 362 THR A C 1
ATOM 2933 O O . THR A 1 362 ? 38.500 25.352 -46.917 1.00 90.12 362 THR A O 1
ATOM 2936 N N . PHE A 1 363 ? 40.199 26.816 -46.717 1.00 89.38 363 PHE A N 1
ATOM 2937 C CA . PHE A 1 363 ? 40.948 26.128 -45.661 1.00 89.38 363 PHE A CA 1
ATOM 2938 C C . PHE A 1 363 ? 41.547 27.155 -44.687 1.00 89.38 363 PHE A C 1
ATOM 2940 O O . PHE A 1 363 ? 41.586 28.347 -45.004 1.00 89.38 363 PHE A O 1
ATOM 2947 N N . ASP A 1 364 ? 41.958 26.699 -43.503 1.00 86.31 364 ASP A N 1
ATOM 2948 C CA . ASP A 1 364 ? 42.573 27.544 -42.466 1.00 86.31 364 ASP A CA 1
ATOM 2949 C C . ASP A 1 364 ? 43.936 28.091 -42.956 1.00 86.31 364 ASP A C 1
ATOM 2951 O O . ASP A 1 364 ? 44.732 27.289 -43.459 1.00 86.31 364 ASP A O 1
ATOM 2955 N N . PRO A 1 365 ? 44.178 29.422 -42.920 1.00 71.94 365 PRO A N 1
ATOM 2956 C CA . PRO A 1 365 ? 45.377 30.052 -43.488 1.00 71.94 365 PRO A CA 1
ATOM 2957 C C . PRO A 1 365 ? 46.716 29.669 -42.849 1.00 71.94 365 PRO A C 1
ATOM 2959 O O . PR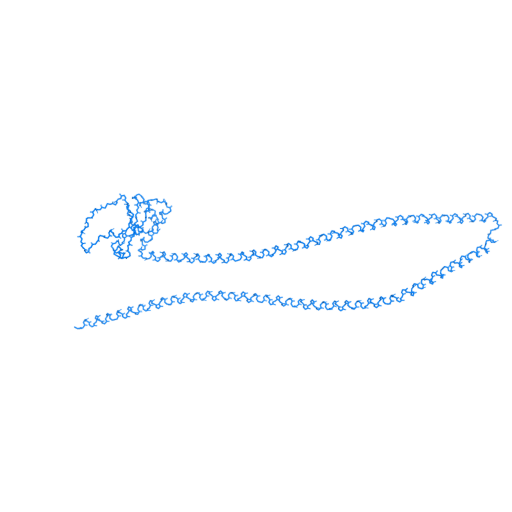O A 1 365 ? 46.772 29.429 -41.622 1.00 71.94 365 PRO A O 1
#

Organism: NCBI:txid1440133

Secondary structure (DSSP, 8-state):
-HHHHHHHHHHHHHHHHHHHHHHHHHHHHHHHHHHHHHHHHHHHHHHHHHHHHHHHHHHHHHHHHHHHHHHHHHHHHHHHHHHHHHHHHHHHHHHHHHHHHHHHHHHHHHHHHHHHHHHHHHHHHHHHHHHHHHHHHHTTS-SSHHHHHHHHHHHHHHHHHHHHHHHHHHHHHHHHHHHHHHHHHHHHHHHHHHHHHHHHHHHHHHHHHHHHHHHHHHHHHHHHHHHHHHHHHHHHHHHHHHHHHHHHHHHHHHHTTS-HHHHHHHHHHHHHHHHHT-TTEEEEGGGSEEE-GGGHHHHHHHHGGGGGPEEES-HHHHHHHHHHHHHHT-----EEEGGG----------BTTB--GGGGEEE--

Foldseek 3Di:
DVVVVVVVVVVVVVVVVVVVVVVVVVVVVVVVVVVVVVVVVVVVVVVVVVVVVVVVVVVVVVVVVVVVVVVVVVVVVVVVVVVVVVVVVVVVVVVVVVVVVVVVVVVVVVVVVVVVVVVVVVVVVVVVVVVVVCVVCVVPPDPDPVVVVVVVVVVVVVVVVVVVVVVVVVVVVVVVVVVVVVVVVVVVVVVVVVVVVVVVVVVVVVVVVVVVVVVVVVVVVVVVVVVVVVVVVVVVVVVVVVVVVVVVVVLVVVLV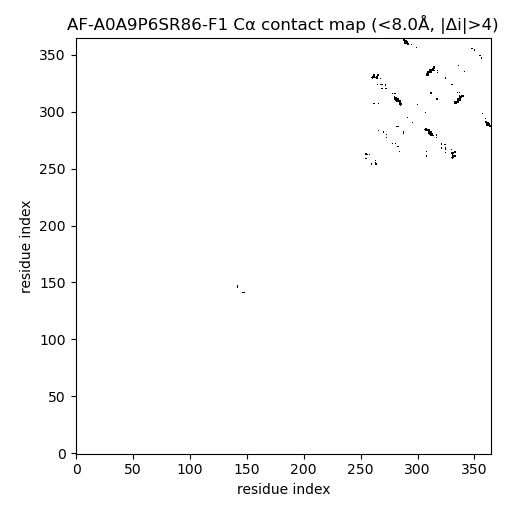VDDVQLSQLQVLLVVVCVVVVDPFWPGFQLVFKDFDPVCPVVCCVVCPPNRSETEGAAPVVVVVSVVVCVVVVRGDHHYDHPVPDDDDPDDDDDDPPDDDPVVRMGGDD

InterPro domains:
  IPR010935 SMCs flexible hinge [PF06470] (279-365)
  IPR010935 SMCs flexible hinge [SM00968] (279-358)
  IPR036277 SMCs flexible hinge superfamily [SSF75553] (224-365)

Nearest PDB structures (foldseek):
  7ogt-assembly1_B  TM=5.597E-01  e=2.888E-10  Saccharomyces cerevisiae S288C
  5h69-assembly1_A  TM=6.748E-01  e=6.318E-08  Geobacillus stearothermophilus 10
  6yvu-assembly1_B  TM=6.848E-01  e=8.064E-06  Saccharomyces cerevisiae S288C
  4rsi-assembly1_B  TM=4.862E-01  e=1.960E-06  Saccharomyces cerevisiae S288C
  7ogt-assembly1_A  TM=3.778E-01  e=1.365E-04  Saccharomyces cerevisiae S288C

Solvent-accessible surface area (backbone atoms only — not comparable to full-atom values): 19994 Å² total; per-residue (Å²): 121,69,71,63,55,54,52,51,52,50,52,52,52,50,50,56,47,50,54,51,50,56,50,47,54,51,50,53,48,51,55,50,52,52,50,52,50,51,52,52,52,52,51,51,49,53,50,51,53,52,50,50,54,52,51,53,52,50,50,54,54,50,52,51,52,50,50,55,52,50,55,50,48,51,53,50,50,52,51,51,51,52,52,52,54,54,48,50,54,50,52,54,50,49,52,53,50,52,55,52,45,64,58,48,51,60,54,50,53,52,50,52,52,50,52,50,50,52,48,54,51,47,51,52,50,49,51,51,48,50,52,49,50,50,57,68,45,59,81,71,72,52,98,44,72,67,60,44,52,54,49,52,51,52,53,49,52,53,51,50,52,52,48,53,51,51,52,53,50,51,53,52,51,52,54,53,51,53,53,50,50,55,51,52,51,54,50,52,50,50,50,51,55,51,49,53,52,50,52,52,50,49,54,54,51,51,53,51,50,51,52,51,53,53,52,49,54,51,49,51,52,53,54,50,52,53,52,51,53,51,52,50,49,54,51,49,52,52,52,52,51,50,52,51,51,50,50,52,49,51,52,50,55,58,41,65,80,42,58,70,45,41,36,45,14,50,56,45,49,54,51,49,40,63,72,66,65,50,89,51,62,78,45,38,44,64,80,56,49,49,66,54,78,92,47,42,67,62,50,51,67,71,47,49,78,59,37,64,27,30,35,24,50,35,62,68,58,48,48,56,52,47,54,55,41,59,74,67,67,36,57,49,76,52,74,46,31,58,79,74,66,81,81,75,90,76,86,77,80,92,48,98,92,55,79,69,67,72,81,60,49,49,59,83,131

Mean predicted aligned error: 19.42 Å

Sequence (365 aa):
DGHKKELDGSNQQQKDFQEKEGRLTALEQEIKEEKQHIELLLAEKRQLDHELESQVKAKAQTELRIRDHEDNAGTTAEIKQRNQEELKAIEDEIQSKELELAQVIPEFQARENEERQLREELEQVDLQRQTLYSKQGRSGQFKSKALRDDWIRREMDEIQQSYNMQTSQASVTEGALQTLRSQLQQVSEKIGTMREQETSRKVESESLLEEMTLLKVERDKLTDQRKELWREDAKLDSTLNNLREERHKAERALGATMDKSTGAGLDAVRRIAKTLNLDGFYGPLYELFNVTDEYDVAVNVTAGSSLFHVVVDTDQTATRILEALNKEKAGRVTFMPLNRLNTKPSTYPEAEDAFPMIKKLTFDP

Radius of gyration: 61.88 Å; Cα contacts (8 Å, |Δi|>4): 124; chains: 1; bounding box: 114×52×190 Å

pLDDT: mean 84.7, std 9.35, range [51.28, 97.0]